Protein AF-A0A164LI74-F1 (afdb_monomer)

Sequence (211 aa):
MVVYVPAASFTVEKTKPTTSTVNVTCKVEGVYPLPQLELIQEDGPHGNRMVVKETTLYISSRGGRYDATLHRVLEDKQLPSDAAFECLLSLPATEYQTAQKITYQPGAPLDGGIIPQAANDINEDHSHIGMGSGGGISIPSVSAPHRSLDAIASPAGDTTIEDDSENASVWQSGTGRGIRAHETTTDNGANVHKRPQILALLLAFFVMVSL

Organism: NCBI:txid35525

Radius of gyration: 34.56 Å; Cα contacts (8 Å, |Δi|>4): 253; chains: 1; bounding box: 102×86×78 Å

InterPro domains:
  IPR013783 Immunoglobulin-like fold [G3DSA:2.60.40.10] (8-108)

Solvent-accessible surface area (backbone atoms only — not comparable to full-atom values): 14603 Å² total; per-residue (Å²): 138,87,80,76,40,69,60,75,42,77,50,68,48,77,46,67,88,48,98,59,30,39,34,43,38,34,42,36,30,58,19,27,63,76,68,47,80,46,48,31,40,28,51,38,101,87,38,62,79,43,76,58,74,90,59,49,76,47,76,49,77,56,96,90,21,28,32,39,38,42,34,41,78,45,52,37,91,79,49,50,75,47,26,30,42,34,40,38,41,34,40,79,100,57,89,55,66,51,72,44,75,47,79,47,45,63,93,56,80,75,87,87,62,84,70,83,68,80,80,78,80,78,84,80,88,75,88,82,92,85,88,85,89,82,89,88,87,87,84,86,88,85,89,84,84,90,83,88,82,84,88,84,81,86,86,90,80,89,81,90,81,86,87,87,80,90,82,88,79,90,83,79,89,84,86,84,86,87,87,92,78,91,83,90,81,88,85,87,84,79,86,79,88,82,74,82,90,67,79,72,65,65,65,60,56,60,60,67,76,74,113

Foldseek 3Di:
DDDWDAFPDWDWDWDPPDLFKIKIKIKTPFTPDDKDKWKWKAQPPPGDIGTDPPWDKDWDDDPNGIIIMIMDMDTNVVHHQKMKIKMWIDDPPDPDIDIDMDIDGRPDDPPPDDDPPPDPPPDDDDDDDDDDDDDDDDDDDDDDDDDDDDDDDDDDDDDDDDDDDDDDDDDDDDDDDDDDDDDDDDDDDDDDDDDDPPPVPVVVVVVVVPD

Nearest PDB structures (foldseek):
  7rno-assembly1_C  TM=7.446E-01  e=1.672E-04  Homo sapiens
  7rth-assembly1_A  TM=6.785E-01  e=4.569E-04  Homo sapiens
  6b3m-assembly2_N  TM=5.931E-01  e=2.210E-04  Homo sapiens
  3ncy-assembly2_W  TM=6.514E-01  e=1.457E-02  Mus musculus
  5lgk-assembly2_C  TM=5.901E-01  e=8.702E-02  Homo sapiens

Secondary structure (DSSP, 8-state):
----B--SEEEEEEEEEETTEEEEEEEEEEEBS--EEEEEEE-STT--EEEPPS-EEEEEEETTEEEEEEEEEEEGGGS-SSEEEEEEEE-TTS--EEEEEEEE-TTS--TT-------------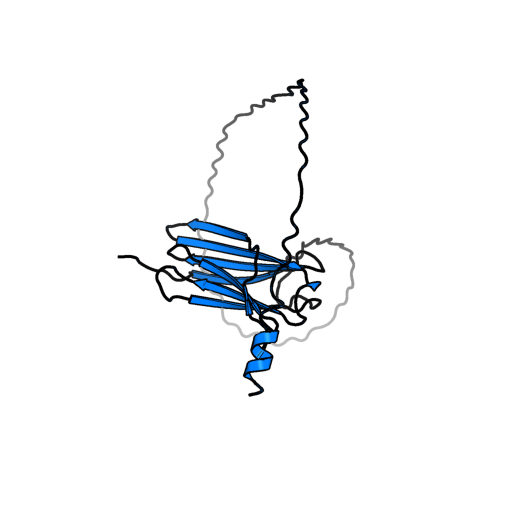-------------------------------------------------------------------------TTSHHHHHHHS--

pLDDT: mean 71.04, std 24.88, range [34.62, 98.44]

Structure (mmCIF, N/CA/C/O backbone):
data_AF-A0A164LI74-F1
#
_entry.id   AF-A0A164LI74-F1
#
loop_
_atom_site.group_PDB
_atom_site.id
_atom_site.type_symbol
_atom_site.label_atom_id
_atom_site.label_alt_id
_atom_site.label_comp_id
_atom_site.label_asym_id
_atom_site.label_entity_id
_atom_site.label_seq_id
_atom_site.pdbx_PDB_ins_code
_atom_site.Cartn_x
_atom_site.Cartn_y
_atom_site.Cartn_z
_atom_site.occupancy
_atom_site.B_iso_or_equiv
_atom_site.auth_seq_id
_atom_site.auth_comp_id
_atom_site.auth_asym_id
_atom_site.auth_atom_id
_atom_site.pdbx_PDB_model_num
ATOM 1 N N . MET A 1 1 ? 11.003 -0.021 -27.110 1.00 78.25 1 MET A N 1
ATOM 2 C CA . MET A 1 1 ? 10.744 -1.151 -26.193 1.00 78.25 1 MET A CA 1
ATOM 3 C C . MET A 1 1 ? 10.592 -0.574 -24.800 1.00 78.25 1 MET A C 1
ATOM 5 O O . MET A 1 1 ? 11.457 0.196 -24.407 1.00 78.25 1 MET A O 1
ATOM 9 N N . VAL A 1 2 ? 9.497 -0.874 -24.105 1.00 83.12 2 VAL A N 1
ATOM 10 C CA . VAL A 1 2 ? 9.313 -0.500 -22.695 1.00 83.12 2 VAL A CA 1
ATOM 11 C C . VAL A 1 2 ? 9.651 -1.731 -21.863 1.00 83.12 2 VAL A C 1
ATOM 13 O O . VAL A 1 2 ? 9.185 -2.824 -22.177 1.00 83.12 2 VAL A O 1
ATOM 16 N N . VAL A 1 3 ? 10.508 -1.566 -20.861 1.00 89.31 3 VAL A N 1
ATOM 17 C CA . VAL A 1 3 ? 10.853 -2.625 -19.905 1.00 89.31 3 VAL A CA 1
ATOM 18 C C . VAL A 1 3 ? 10.028 -2.388 -18.652 1.00 89.31 3 VAL A C 1
ATOM 20 O O . VAL A 1 3 ? 9.964 -1.259 -18.183 1.00 89.31 3 VAL A O 1
ATOM 23 N N . TYR A 1 4 ? 9.412 -3.436 -18.117 1.00 94.81 4 TYR A N 1
ATOM 24 C CA . TYR A 1 4 ? 8.658 -3.386 -16.867 1.00 94.81 4 TYR A CA 1
ATOM 25 C C . TYR A 1 4 ? 9.465 -4.070 -15.783 1.00 94.81 4 TYR A C 1
ATOM 27 O O . TYR A 1 4 ? 10.087 -5.105 -16.033 1.00 94.81 4 TYR A O 1
ATOM 35 N N . VAL A 1 5 ? 9.454 -3.500 -14.584 1.00 95.19 5 VAL A N 1
ATOM 36 C CA . VAL A 1 5 ? 10.089 -4.119 -13.433 1.00 95.19 5 VAL A CA 1
ATOM 37 C C . VAL A 1 5 ? 9.106 -4.165 -12.271 1.00 95.19 5 VAL A C 1
ATOM 39 O O . VAL A 1 5 ? 8.613 -3.107 -11.872 1.00 95.19 5 VAL A O 1
ATOM 42 N N . PRO A 1 6 ? 8.815 -5.363 -11.730 1.00 94.62 6 PRO A N 1
ATOM 43 C CA . PRO A 1 6 ? 7.952 -5.494 -10.567 1.00 94.62 6 PRO A CA 1
ATOM 44 C C . PRO A 1 6 ? 8.585 -4.826 -9.343 1.00 94.62 6 PRO A C 1
ATOM 46 O O . PRO A 1 6 ? 9.779 -4.515 -9.326 1.00 94.62 6 PRO A O 1
ATOM 49 N N . ALA A 1 7 ? 7.766 -4.620 -8.316 1.00 96.81 7 ALA A N 1
ATOM 50 C CA . ALA A 1 7 ? 8.221 -4.099 -7.038 1.00 96.81 7 ALA A CA 1
ATOM 51 C C . ALA A 1 7 ? 9.324 -4.985 -6.439 1.00 96.81 7 ALA A C 1
ATOM 53 O O . ALA A 1 7 ? 9.201 -6.209 -6.411 1.00 96.81 7 ALA A O 1
ATOM 54 N N . ALA A 1 8 ? 10.387 -4.353 -5.948 1.00 97.06 8 ALA A N 1
ATOM 55 C CA . ALA A 1 8 ? 11.437 -5.017 -5.186 1.00 97.06 8 ALA A CA 1
ATOM 56 C C . ALA A 1 8 ? 10.958 -5.344 -3.764 1.00 97.06 8 ALA A C 1
ATOM 58 O O . ALA A 1 8 ? 11.258 -6.415 -3.239 1.00 97.06 8 ALA A O 1
ATOM 59 N N . SER A 1 9 ? 10.179 -4.440 -3.167 1.00 97.31 9 SER A N 1
ATOM 60 C CA . SER A 1 9 ? 9.475 -4.656 -1.907 1.00 97.31 9 SER A CA 1
ATOM 61 C C . SER A 1 9 ? 8.044 -4.132 -2.023 1.00 97.31 9 SER A C 1
ATOM 63 O O . SER A 1 9 ? 7.771 -3.145 -2.710 1.00 97.31 9 SER A O 1
ATOM 65 N N . PHE A 1 10 ? 7.115 -4.837 -1.387 1.00 97.94 10 PHE A N 1
ATOM 66 C CA . PHE A 1 10 ? 5.717 -4.445 -1.286 1.00 97.94 10 PHE A CA 1
ATOM 67 C C . PHE A 1 10 ? 5.247 -4.833 0.111 1.00 97.94 10 PHE A C 1
ATOM 69 O O . PHE A 1 10 ? 5.324 -6.010 0.463 1.00 97.94 10 PHE A O 1
ATOM 76 N N . THR A 1 11 ? 4.840 -3.857 0.920 1.00 97.88 11 THR A N 1
ATOM 77 C CA . THR A 1 11 ? 4.362 -4.080 2.289 1.00 97.88 11 THR A CA 1
ATOM 78 C C . THR A 1 11 ? 3.118 -3.253 2.587 1.00 97.88 11 THR A C 1
ATOM 80 O O . THR A 1 11 ? 2.983 -2.112 2.140 1.00 97.88 11 THR A O 1
ATOM 83 N N . VAL A 1 12 ? 2.204 -3.825 3.370 1.00 97.62 12 VAL A N 1
ATOM 84 C CA . VAL A 1 12 ? 1.044 -3.124 3.931 1.00 97.62 12 VAL A CA 1
ATOM 85 C C . VAL A 1 12 ? 1.081 -3.259 5.445 1.00 97.62 12 VAL A C 1
ATOM 87 O O . VAL A 1 12 ? 1.163 -4.357 5.989 1.00 97.62 12 VAL A O 1
ATOM 90 N N . GLU A 1 13 ? 1.028 -2.125 6.128 1.00 96.44 13 GLU A N 1
ATOM 91 C CA . GLU A 1 13 ? 1.205 -2.002 7.570 1.00 96.44 13 GLU A CA 1
ATOM 92 C C . GLU A 1 13 ? 0.054 -1.192 8.173 1.00 96.44 13 GLU A C 1
ATOM 94 O O . GLU A 1 13 ? -0.529 -0.312 7.532 1.00 96.44 13 GLU A O 1
ATOM 99 N N . LYS A 1 14 ? -0.256 -1.467 9.440 1.00 94.88 14 LYS A N 1
ATOM 100 C CA . LYS A 1 14 ? -1.230 -0.718 10.240 1.00 94.88 14 LYS A CA 1
ATOM 101 C C . LYS A 1 14 ? -0.566 -0.190 11.502 1.00 94.88 14 LYS A C 1
ATOM 103 O O . LYS A 1 14 ? 0.168 -0.908 12.174 1.00 94.88 14 LYS A O 1
ATOM 108 N N . THR A 1 15 ? -0.867 1.049 11.854 1.00 94.75 15 THR A N 1
ATOM 109 C CA . THR A 1 15 ? -0.429 1.682 13.103 1.00 94.75 15 THR A CA 1
ATOM 110 C C . THR A 1 15 ? -1.610 2.394 13.756 1.00 94.75 15 THR A C 1
ATOM 112 O O . THR A 1 15 ? -2.558 2.774 13.074 1.00 94.75 15 THR A O 1
ATOM 115 N N . LYS A 1 16 ? -1.590 2.558 15.081 1.00 92.56 16 LYS A N 1
ATOM 116 C CA . LYS A 1 16 ? -2.613 3.308 15.826 1.00 92.56 16 LYS A CA 1
ATOM 117 C C . LYS A 1 16 ? -2.026 4.653 16.246 1.00 92.56 16 LYS A C 1
ATOM 119 O O . LYS A 1 16 ? -1.369 4.710 17.283 1.00 92.56 16 LYS A O 1
ATOM 124 N N . PRO A 1 17 ? -2.195 5.727 15.450 1.00 89.31 17 PRO A N 1
ATOM 125 C CA . PRO A 1 17 ? -1.701 7.043 15.845 1.00 89.31 17 PRO A CA 1
ATOM 126 C C . PRO A 1 17 ? -2.469 7.604 17.050 1.00 89.31 17 PRO A C 1
ATOM 128 O O . PRO A 1 17 ? -1.917 8.394 17.809 1.00 89.31 17 PRO A O 1
ATOM 131 N N . THR A 1 18 ? -3.725 7.188 17.249 1.00 90.00 18 THR A N 1
ATOM 132 C CA . THR A 1 18 ? -4.516 7.492 18.450 1.00 90.00 18 THR A CA 1
ATOM 133 C C . THR A 1 18 ? -5.269 6.246 18.927 1.00 90.00 18 THR A C 1
ATOM 135 O O . THR A 1 18 ? -5.217 5.196 18.290 1.00 90.00 18 THR A O 1
ATOM 138 N N . THR A 1 19 ? -5.989 6.346 20.046 1.00 88.25 19 THR A N 1
ATOM 139 C CA . THR A 1 19 ? -6.792 5.239 20.595 1.00 88.25 19 THR A CA 1
ATOM 140 C C . THR A 1 19 ? -8.039 4.905 19.775 1.00 88.25 19 THR A C 1
ATOM 142 O O . THR A 1 19 ? -8.601 3.831 19.966 1.00 88.25 19 THR A O 1
ATOM 145 N N . SER A 1 20 ? -8.478 5.806 18.892 1.00 92.19 20 SER A N 1
ATOM 146 C CA . SER A 1 20 ? -9.721 5.694 18.116 1.00 92.19 20 SER A CA 1
ATOM 147 C C . SER A 1 20 ? -9.508 5.813 16.607 1.00 92.19 20 SER A C 1
ATOM 149 O O . SER A 1 20 ? -10.471 5.996 15.855 1.00 92.19 20 SER A O 1
ATOM 151 N N . THR A 1 21 ? -8.257 5.745 16.153 1.00 95.00 21 THR A N 1
ATOM 152 C CA . THR A 1 21 ? -7.918 5.809 14.734 1.00 95.00 21 THR A CA 1
ATOM 153 C C . THR A 1 21 ? -6.859 4.785 14.367 1.00 95.00 21 THR A C 1
ATOM 155 O O . THR A 1 21 ? -5.971 4.454 15.156 1.00 95.00 21 THR A O 1
ATOM 158 N N . VAL A 1 22 ? -6.917 4.347 13.114 1.00 95.88 22 VAL A N 1
ATOM 159 C CA . VAL A 1 22 ? -5.919 3.484 12.491 1.00 95.88 22 VAL A CA 1
ATOM 160 C C . VAL A 1 22 ? -5.334 4.183 11.274 1.00 95.88 22 VAL A C 1
ATOM 162 O O . VAL A 1 22 ? -6.051 4.773 10.472 1.00 95.88 22 VAL A O 1
ATOM 165 N N . ASN A 1 23 ? -4.015 4.133 11.140 1.00 97.31 23 ASN A N 1
ATOM 166 C CA . ASN A 1 23 ? -3.305 4.531 9.938 1.00 97.31 23 ASN A CA 1
ATOM 167 C C . ASN A 1 23 ? -2.877 3.276 9.183 1.00 97.31 23 ASN A C 1
ATOM 169 O O . ASN A 1 23 ? -2.097 2.474 9.701 1.00 97.31 23 ASN A O 1
ATOM 173 N N . VAL A 1 24 ? -3.383 3.129 7.965 1.00 97.38 24 VAL A N 1
ATOM 174 C CA . VAL A 1 24 ? -3.006 2.064 7.040 1.00 97.38 24 VAL A CA 1
ATOM 175 C C . VAL A 1 24 ? -2.021 2.645 6.042 1.00 97.38 24 VAL A C 1
ATOM 177 O O . VAL A 1 24 ? -2.313 3.643 5.384 1.00 97.38 24 VAL A O 1
ATOM 180 N N . THR A 1 25 ? -0.843 2.039 5.949 1.00 98.12 25 THR A N 1
ATOM 181 C CA . THR A 1 25 ? 0.248 2.486 5.083 1.00 98.12 25 THR A CA 1
ATOM 182 C C . THR A 1 25 ? 0.676 1.349 4.170 1.00 98.12 25 THR A C 1
ATOM 184 O O . THR A 1 25 ? 0.969 0.250 4.621 1.00 98.12 25 THR A O 1
ATOM 187 N N . CYS A 1 26 ? 0.727 1.633 2.879 1.00 98.06 26 CYS A N 1
ATOM 188 C CA . CYS A 1 26 ? 1.162 0.744 1.821 1.00 98.06 26 CYS A CA 1
ATOM 189 C C . CYS A 1 26 ? 2.448 1.307 1.215 1.00 98.06 26 CYS A C 1
ATOM 191 O O . CYS A 1 26 ? 2.466 2.463 0.788 1.00 98.06 26 CYS A O 1
ATOM 193 N N . LYS A 1 27 ? 3.519 0.514 1.204 1.00 98.25 27 LYS A N 1
ATOM 194 C CA . LYS A 1 27 ? 4.841 0.897 0.697 1.00 98.25 27 LYS A CA 1
ATOM 195 C C . LYS A 1 27 ? 5.238 -0.033 -0.438 1.00 98.25 27 LYS A C 1
ATOM 197 O O . LYS A 1 27 ? 5.135 -1.252 -0.320 1.00 98.25 27 LYS A O 1
ATOM 202 N N . VAL A 1 28 ? 5.696 0.560 -1.530 1.00 98.31 28 VAL A N 1
ATOM 203 C CA . VAL A 1 28 ? 6.188 -0.131 -2.719 1.00 98.31 28 VAL A CA 1
ATOM 204 C C . VAL A 1 28 ? 7.518 0.486 -3.108 1.00 98.31 28 VAL A C 1
ATOM 206 O O . VAL A 1 28 ? 7.606 1.705 -3.217 1.00 98.31 28 VAL A O 1
ATOM 209 N N . GLU A 1 29 ? 8.534 -0.335 -3.353 1.00 98.12 29 GLU A N 1
ATOM 210 C CA . GLU A 1 29 ? 9.872 0.145 -3.715 1.00 98.12 29 GLU A CA 1
ATOM 211 C C . GLU A 1 29 ? 10.375 -0.480 -5.017 1.00 98.12 29 GLU A C 1
ATOM 213 O O . GLU A 1 29 ? 10.082 -1.633 -5.347 1.00 98.12 29 GLU A O 1
ATOM 218 N N . GLY A 1 30 ? 11.192 0.275 -5.749 1.00 97.62 30 GLY A N 1
ATOM 219 C CA . GLY A 1 30 ? 11.981 -0.212 -6.874 1.00 97.62 30 GLY A CA 1
ATOM 220 C C . GLY A 1 30 ? 11.178 -0.580 -8.123 1.00 97.62 30 GLY A C 1
ATOM 221 O O . GLY A 1 30 ? 11.688 -1.328 -8.960 1.00 97.62 30 GLY A O 1
ATOM 222 N N . VAL A 1 31 ? 9.962 -0.062 -8.282 1.00 97.69 31 VAL A N 1
ATOM 223 C CA . VAL A 1 31 ? 9.050 -0.440 -9.368 1.00 97.69 31 VAL A CA 1
ATOM 224 C C . VAL A 1 31 ? 9.217 0.457 -10.603 1.00 97.69 31 VAL A C 1
ATOM 226 O O . VAL A 1 31 ? 9.572 1.630 -10.494 1.00 97.69 31 VAL A O 1
ATOM 229 N N . TYR A 1 32 ? 9.001 -0.086 -11.802 1.00 96.94 32 TYR A N 1
ATOM 230 C CA . TYR A 1 32 ? 8.977 0.700 -13.039 1.00 96.94 32 TYR A CA 1
ATOM 231 C C . TYR A 1 32 ? 7.990 0.097 -14.053 1.00 96.94 32 TYR A C 1
ATOM 233 O O . TYR A 1 32 ? 7.993 -1.124 -14.232 1.00 96.94 32 TYR A O 1
ATOM 241 N N . PRO A 1 33 ? 7.192 0.897 -14.783 1.00 96.00 33 PRO A N 1
ATOM 242 C CA . PRO A 1 33 ? 7.088 2.362 -14.774 1.00 96.00 33 PRO A CA 1
ATOM 243 C C . PRO A 1 33 ? 6.386 2.891 -13.509 1.00 96.00 33 PRO A C 1
ATOM 245 O O . PRO A 1 33 ? 6.259 2.166 -12.525 1.00 96.00 33 PRO A O 1
ATOM 248 N N . LEU A 1 34 ? 5.972 4.164 -13.510 1.00 97.12 34 LEU A N 1
ATOM 249 C CA . LEU A 1 34 ? 5.254 4.767 -12.385 1.00 97.12 34 LEU A CA 1
ATOM 250 C C . LEU A 1 34 ? 4.017 3.915 -12.017 1.00 97.12 34 LEU A C 1
ATOM 252 O O . LEU A 1 34 ? 3.167 3.710 -12.888 1.00 97.12 34 LEU A O 1
ATOM 256 N N . PRO A 1 35 ? 3.911 3.413 -10.772 1.00 97.44 35 PRO A N 1
ATOM 257 C CA . PRO A 1 35 ? 2.847 2.498 -10.377 1.00 97.44 35 PRO A CA 1
ATOM 258 C C . PRO A 1 35 ? 1.537 3.234 -10.089 1.00 97.44 35 PRO A C 1
ATOM 260 O O . PRO A 1 35 ? 1.529 4.423 -9.761 1.00 97.44 35 PRO A O 1
ATOM 263 N N . GLN A 1 36 ? 0.431 2.496 -10.131 1.00 97.75 36 GLN A N 1
ATOM 264 C CA . GLN A 1 36 ? -0.852 2.925 -9.583 1.00 97.75 36 GLN A CA 1
ATOM 265 C C . GLN A 1 36 ? -1.128 2.125 -8.306 1.00 97.75 36 GLN A C 1
ATOM 267 O O . GLN A 1 36 ? -0.969 0.903 -8.291 1.00 97.75 36 GLN A O 1
ATOM 272 N N . LEU A 1 37 ? -1.494 2.828 -7.231 1.00 98.00 37 LEU A N 1
ATOM 273 C CA . LEU A 1 37 ? -1.831 2.235 -5.938 1.00 98.00 37 LEU A CA 1
ATOM 274 C C . LEU A 1 37 ? -3.278 2.555 -5.583 1.00 98.00 37 LEU A C 1
ATOM 276 O O . LEU A 1 37 ? -3.685 3.716 -5.645 1.00 98.00 37 LEU A O 1
ATOM 280 N N . GLU A 1 38 ? -4.017 1.543 -5.143 1.00 98.12 38 GLU A N 1
ATOM 281 C CA . GLU A 1 38 ? -5.370 1.692 -4.613 1.00 98.12 38 GLU A CA 1
ATOM 282 C C . GLU A 1 38 ? -5.467 1.019 -3.247 1.00 98.12 38 GLU A C 1
ATOM 284 O O . GLU A 1 38 ? -5.026 -0.115 -3.072 1.00 98.12 38 GLU A O 1
ATOM 289 N N . LEU A 1 39 ? -6.050 1.716 -2.271 1.00 98.12 39 LEU A N 1
ATOM 290 C CA . LEU A 1 39 ? -6.370 1.137 -0.971 1.00 98.12 39 LEU A CA 1
ATOM 291 C C . LEU A 1 39 ? -7.842 0.743 -0.960 1.00 98.12 39 LEU A C 1
ATOM 293 O O . LEU A 1 39 ? -8.716 1.558 -1.256 1.00 98.12 39 LEU A O 1
ATOM 297 N N . ILE A 1 40 ? -8.113 -0.499 -0.598 1.00 97.62 40 ILE A N 1
ATOM 298 C CA . ILE A 1 40 ? -9.432 -1.108 -0.656 1.00 97.62 40 ILE A CA 1
ATOM 299 C C . ILE A 1 40 ? -9.776 -1.632 0.735 1.00 97.62 40 ILE A C 1
ATOM 301 O O . ILE A 1 40 ? -8.971 -2.309 1.368 1.00 97.62 40 ILE A O 1
ATOM 305 N N . GLN A 1 41 ? -10.965 -1.293 1.223 1.00 96.00 41 GLN A N 1
ATOM 306 C CA . GLN A 1 41 ? -11.527 -1.813 2.463 1.00 96.00 41 GLN A CA 1
ATOM 307 C C . GLN A 1 41 ? -12.534 -2.914 2.140 1.00 96.00 41 GLN A C 1
ATOM 309 O O . GLN A 1 41 ? -13.362 -2.761 1.243 1.00 96.00 41 GLN A O 1
ATOM 314 N N . GLU A 1 42 ? -12.486 -3.994 2.906 1.00 94.50 42 GLU 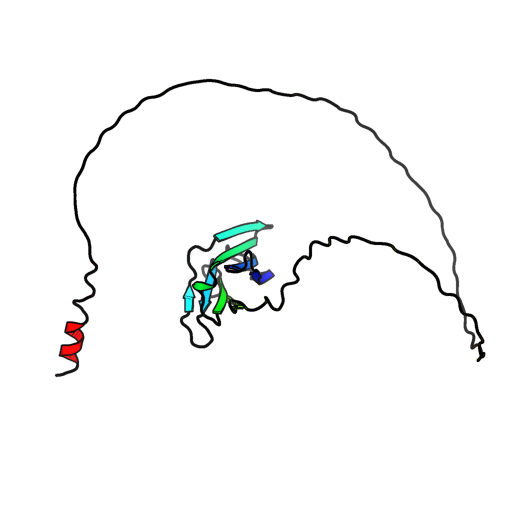A N 1
ATOM 315 C CA . GLU A 1 42 ? -13.471 -5.065 2.891 1.00 94.50 42 GLU A CA 1
ATOM 316 C C . GLU A 1 42 ? -14.135 -5.198 4.259 1.00 94.50 42 GLU A C 1
ATOM 318 O O . GLU A 1 42 ? -13.454 -5.291 5.288 1.00 94.50 42 GLU A O 1
ATOM 323 N N . ASP A 1 43 ? -15.467 -5.242 4.263 1.00 89.50 43 ASP A N 1
ATOM 324 C CA . ASP A 1 43 ? -16.262 -5.352 5.487 1.00 89.50 43 ASP A CA 1
ATOM 325 C C . ASP A 1 43 ? -16.390 -6.812 5.973 1.00 89.50 43 ASP A C 1
ATOM 327 O O . ASP A 1 43 ? -17.476 -7.393 6.018 1.00 89.50 43 ASP A O 1
ATOM 331 N N . GLY A 1 44 ? -15.260 -7.437 6.301 1.00 78.25 44 GLY A N 1
ATOM 332 C CA . GLY A 1 44 ? -15.184 -8.837 6.731 1.00 78.25 44 GLY A CA 1
ATOM 333 C C . GLY A 1 44 ? -15.199 -9.850 5.570 1.00 78.25 44 GLY A C 1
ATOM 334 O O . GLY A 1 44 ? -15.162 -9.469 4.400 1.00 78.25 44 GLY A O 1
ATOM 335 N N . PRO A 1 45 ? -15.249 -11.169 5.855 1.00 71.12 45 PRO A N 1
ATOM 336 C CA . PRO A 1 45 ? -15.043 -12.231 4.854 1.00 71.12 45 PRO A CA 1
ATOM 337 C C . PRO A 1 45 ? -16.116 -12.319 3.754 1.00 71.12 45 PRO A C 1
ATOM 339 O O . PRO A 1 45 ? -15.871 -12.910 2.703 1.00 71.12 45 PRO A O 1
ATOM 342 N N . HIS A 1 46 ? -17.292 -11.728 3.974 1.00 74.94 46 HIS A N 1
ATOM 343 C CA . HIS A 1 46 ? -18.382 -11.633 2.993 1.00 74.94 46 HIS A CA 1
ATOM 344 C C . HIS A 1 46 ? -18.863 -10.186 2.808 1.00 74.94 46 HIS A C 1
ATOM 346 O O . HIS A 1 46 ? -20.002 -9.947 2.405 1.00 74.94 46 HIS A O 1
ATOM 352 N N . GLY A 1 47 ? -18.008 -9.227 3.167 1.00 78.19 47 GLY A N 1
ATOM 353 C CA . GLY A 1 47 ? -18.312 -7.806 3.150 1.00 78.19 47 GLY A CA 1
ATOM 354 C C . GLY A 1 47 ? -18.349 -7.180 1.768 1.00 78.19 47 GLY A C 1
ATOM 355 O O . GLY A 1 47 ? -17.952 -7.775 0.765 1.00 78.19 47 GLY A O 1
ATOM 356 N N . ASN A 1 48 ? -18.783 -5.921 1.733 1.00 88.88 48 ASN A N 1
ATOM 357 C CA . ASN A 1 48 ? -18.594 -5.075 0.565 1.00 88.88 48 ASN A CA 1
ATOM 358 C C . ASN A 1 48 ? -17.106 -4.713 0.434 1.00 88.88 48 ASN A C 1
ATOM 360 O O . ASN A 1 48 ? -16.438 -4.469 1.437 1.00 88.88 48 ASN A O 1
ATOM 364 N N . ARG A 1 49 ? -16.611 -4.674 -0.805 1.00 94.50 49 ARG A N 1
ATOM 365 C CA . ARG A 1 49 ? -15.263 -4.236 -1.165 1.00 94.50 49 ARG A CA 1
ATOM 366 C C . ARG A 1 49 ? -15.344 -2.821 -1.729 1.00 94.50 49 ARG A C 1
ATOM 368 O O . ARG A 1 49 ? -15.900 -2.606 -2.805 1.00 94.50 49 ARG A O 1
ATOM 375 N N . MET A 1 50 ? -14.792 -1.853 -1.008 1.00 95.31 50 MET A N 1
ATOM 376 C CA . MET A 1 50 ? -14.903 -0.431 -1.324 1.00 95.31 50 MET A CA 1
ATOM 377 C C . MET A 1 50 ? -13.530 0.229 -1.424 1.00 95.31 50 MET A C 1
ATOM 379 O O . MET A 1 50 ? -12.685 0.065 -0.549 1.00 95.31 50 MET A O 1
ATOM 383 N N . VAL A 1 51 ? -13.318 1.033 -2.469 1.00 96.62 51 VAL A N 1
ATOM 384 C CA . VAL A 1 51 ? -12.105 1.854 -2.589 1.00 96.62 51 VAL A CA 1
ATOM 385 C C . VAL A 1 51 ? -12.128 2.945 -1.520 1.00 96.62 51 VAL A C 1
ATOM 387 O O . VAL A 1 51 ? -13.078 3.733 -1.429 1.00 96.62 51 VAL A O 1
ATOM 390 N N . VAL A 1 52 ? -11.068 2.999 -0.718 1.00 96.69 52 VAL A N 1
ATOM 391 C CA . VAL A 1 52 ? -10.876 4.002 0.326 1.00 96.69 52 VAL A CA 1
ATOM 392 C C . VAL A 1 52 ? -10.563 5.344 -0.330 1.00 96.69 52 VAL A C 1
ATOM 394 O O . VAL A 1 52 ? -9.654 5.467 -1.147 1.00 96.69 52 VAL A O 1
ATOM 397 N N . LYS A 1 53 ? -11.335 6.373 0.023 1.00 95.06 53 LYS A N 1
ATOM 398 C CA . LYS A 1 53 ? -11.182 7.730 -0.520 1.00 95.06 53 LYS A CA 1
ATOM 399 C C . LYS A 1 53 ? -10.186 8.555 0.293 1.00 95.06 53 LYS A C 1
ATOM 401 O O . LYS A 1 53 ? -9.854 8.210 1.425 1.00 95.06 53 LYS A O 1
ATOM 406 N N . GLU A 1 54 ? -9.768 9.685 -0.285 1.00 95.56 54 GLU A N 1
ATOM 407 C CA . GLU A 1 54 ? -8.922 10.697 0.373 1.00 95.56 54 GLU A CA 1
ATOM 408 C C . GLU A 1 54 ? -7.581 10.137 0.886 1.00 95.56 54 GLU A C 1
ATOM 410 O O . GLU A 1 54 ? -7.049 10.552 1.918 1.00 95.56 54 GLU A O 1
ATOM 415 N N . THR A 1 55 ? -7.032 9.158 0.175 1.00 97.06 55 THR A N 1
ATOM 416 C CA . THR A 1 55 ? -5.703 8.609 0.436 1.00 97.06 55 THR A CA 1
ATOM 417 C C . THR A 1 55 ? -4.620 9.609 0.046 1.00 97.06 55 THR A C 1
ATOM 419 O O . THR A 1 55 ? -4.732 10.283 -0.980 1.00 97.06 55 THR A O 1
ATOM 422 N N . THR A 1 56 ? -3.532 9.644 0.806 1.00 98.06 56 THR A N 1
ATOM 423 C CA . THR A 1 56 ? -2.368 10.472 0.491 1.00 98.06 56 THR A CA 1
ATOM 424 C C . THR A 1 56 ? -1.288 9.603 -0.140 1.00 98.06 56 THR A C 1
ATOM 426 O O . THR A 1 56 ? -0.832 8.635 0.472 1.00 98.06 56 THR A O 1
ATOM 429 N N . LEU A 1 57 ? -0.877 9.952 -1.360 1.00 98.12 57 LEU A N 1
ATOM 430 C CA . LEU A 1 57 ? 0.146 9.242 -2.124 1.00 98.12 57 LEU A CA 1
ATOM 431 C C . LEU A 1 57 ? 1.427 10.078 -2.204 1.00 98.12 57 LEU A C 1
ATOM 433 O O . LEU A 1 57 ? 1.404 11.213 -2.677 1.00 98.12 57 LEU A O 1
ATOM 437 N N . TYR A 1 58 ? 2.544 9.487 -1.795 1.00 98.12 58 TYR A N 1
ATOM 438 C CA . TYR A 1 58 ? 3.883 10.023 -2.003 1.00 98.12 58 TYR A CA 1
ATOM 439 C C . TYR A 1 58 ? 4.632 9.154 -2.996 1.00 98.12 58 TYR A C 1
ATOM 441 O O . TYR A 1 58 ? 4.626 7.932 -2.878 1.00 98.12 58 TYR A O 1
ATOM 449 N N . ILE A 1 59 ? 5.290 9.789 -3.958 1.00 97.94 59 ILE A N 1
ATOM 450 C CA . ILE A 1 59 ? 6.109 9.120 -4.963 1.00 97.94 59 ILE A CA 1
ATOM 451 C C . ILE A 1 59 ? 7.492 9.755 -4.929 1.00 97.94 59 ILE A C 1
ATOM 453 O O . ILE A 1 59 ? 7.620 10.979 -4.969 1.00 97.94 59 ILE A O 1
ATOM 457 N N . SER A 1 60 ? 8.522 8.922 -4.906 1.00 97.88 60 SER A N 1
ATOM 458 C CA . SER A 1 60 ? 9.902 9.325 -5.140 1.00 97.88 60 SER A CA 1
ATOM 459 C C . SER A 1 60 ? 10.468 8.545 -6.326 1.00 97.88 60 SER A C 1
ATOM 461 O O . SER A 1 60 ? 9.972 7.479 -6.694 1.00 97.88 60 SER A O 1
ATOM 463 N N . SER A 1 61 ? 11.494 9.101 -6.971 1.00 96.62 61 SER A N 1
ATOM 464 C CA . SER A 1 61 ? 12.221 8.405 -8.030 1.00 96.62 61 SER A CA 1
ATOM 465 C C . SER A 1 61 ? 13.681 8.256 -7.646 1.00 96.62 61 SER A C 1
ATOM 467 O O . SER A 1 61 ? 14.334 9.226 -7.256 1.00 96.62 61 SER A O 1
ATOM 469 N N . ARG A 1 62 ? 14.199 7.033 -7.770 1.00 93.25 62 ARG A N 1
ATOM 470 C CA . ARG A 1 62 ? 15.576 6.685 -7.429 1.00 93.25 62 ARG A CA 1
ATOM 471 C C . ARG A 1 62 ? 16.126 5.698 -8.448 1.00 93.25 62 ARG A C 1
ATOM 473 O O . ARG A 1 62 ? 15.560 4.632 -8.660 1.00 93.25 62 ARG A O 1
ATOM 480 N N . GLY A 1 63 ? 17.232 6.053 -9.103 1.00 91.94 63 GLY A N 1
ATOM 481 C CA . GLY A 1 63 ? 17.918 5.150 -10.037 1.00 91.94 63 GLY A CA 1
ATOM 482 C C . GLY A 1 63 ? 17.048 4.664 -11.205 1.00 91.94 63 GLY A C 1
ATOM 483 O O . GLY A 1 63 ? 17.164 3.512 -11.612 1.00 91.94 63 GLY A O 1
ATOM 484 N N . GLY A 1 64 ? 16.143 5.511 -11.710 1.00 93.62 64 GLY A N 1
ATOM 485 C CA . GLY A 1 64 ? 15.231 5.162 -12.808 1.00 93.62 64 GLY A CA 1
ATOM 486 C C . GLY A 1 64 ? 14.052 4.272 -12.405 1.00 93.62 64 GLY A C 1
ATOM 487 O O . GLY A 1 64 ? 13.328 3.798 -13.274 1.00 93.62 64 GLY A O 1
ATOM 488 N N . ARG A 1 65 ? 13.850 4.047 -11.105 1.00 96.88 65 ARG A N 1
ATOM 489 C CA . ARG A 1 65 ? 12.703 3.342 -10.525 1.00 96.88 65 ARG A CA 1
ATOM 490 C C . ARG A 1 65 ? 11.897 4.295 -9.653 1.00 96.88 65 ARG A C 1
ATOM 492 O O . ARG A 1 65 ? 12.342 5.413 -9.372 1.00 96.88 65 ARG A O 1
ATOM 499 N N . TYR A 1 66 ? 10.720 3.850 -9.246 1.00 98.06 66 TYR A N 1
ATOM 500 C CA . TYR A 1 66 ? 9.826 4.577 -8.365 1.00 9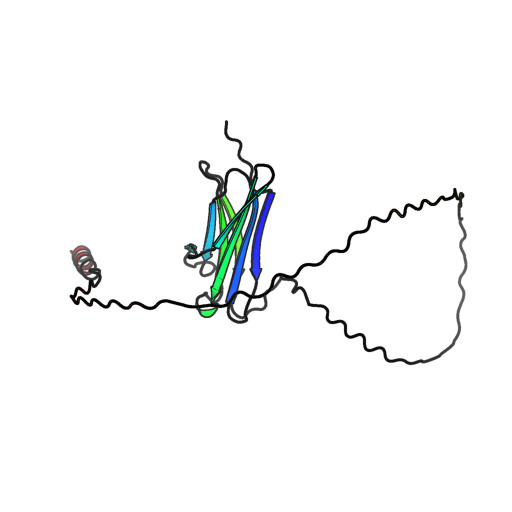8.06 66 TYR A CA 1
ATOM 501 C C . TYR A 1 66 ? 9.666 3.837 -7.046 1.00 98.06 66 TYR A C 1
ATOM 503 O O . TYR A 1 66 ? 9.515 2.615 -7.033 1.00 98.06 66 TYR A O 1
ATOM 511 N N . ASP A 1 67 ? 9.636 4.613 -5.971 1.00 98.31 67 ASP A N 1
ATOM 512 C CA . ASP A 1 67 ? 9.125 4.172 -4.683 1.00 98.31 67 ASP A CA 1
ATOM 513 C C . ASP A 1 67 ? 7.833 4.955 -4.426 1.00 98.31 67 ASP A C 1
ATOM 515 O O . ASP A 1 67 ? 7.750 6.158 -4.693 1.00 98.31 67 ASP A O 1
ATOM 519 N N . ALA A 1 68 ? 6.798 4.272 -3.956 1.00 98.25 68 ALA A N 1
ATOM 520 C CA . ALA A 1 68 ? 5.480 4.839 -3.733 1.00 98.25 68 ALA A CA 1
ATOM 521 C C . ALA A 1 68 ? 4.970 4.451 -2.345 1.00 98.25 68 ALA A C 1
ATOM 523 O O . ALA A 1 68 ? 5.039 3.294 -1.936 1.00 98.25 68 ALA A O 1
ATOM 524 N N . THR A 1 69 ? 4.456 5.430 -1.608 1.00 98.44 69 THR A N 1
ATOM 525 C CA . THR A 1 69 ? 3.838 5.232 -0.296 1.00 98.44 69 THR A CA 1
ATOM 526 C C . THR A 1 69 ? 2.434 5.814 -0.307 1.00 98.44 69 THR A C 1
ATOM 528 O O . THR A 1 69 ? 2.261 7.028 -0.407 1.00 98.44 69 THR A O 1
ATOM 531 N N . LEU A 1 70 ? 1.430 4.949 -0.193 1.00 98.44 70 LEU A N 1
ATOM 532 C CA . LEU A 1 70 ? 0.025 5.318 -0.062 1.00 98.44 70 LEU A CA 1
ATOM 533 C C . LEU A 1 70 ? -0.384 5.145 1.398 1.00 98.44 70 LEU A C 1
ATOM 535 O O . LEU A 1 70 ? -0.183 4.074 1.961 1.00 98.44 70 LEU A O 1
ATOM 539 N N . HIS A 1 71 ? -0.969 6.161 2.023 1.00 97.44 71 HIS A N 1
ATOM 540 C CA . HIS A 1 71 ? -1.458 6.018 3.391 1.00 97.44 71 HIS A CA 1
ATOM 541 C C . HIS A 1 71 ? -2.790 6.722 3.623 1.00 97.44 71 HIS A C 1
ATOM 543 O O . HIS A 1 71 ? -3.161 7.668 2.918 1.00 97.44 71 HIS A O 1
ATOM 549 N N . ARG A 1 72 ? -3.519 6.241 4.632 1.00 97.56 72 ARG A N 1
ATOM 550 C CA . ARG A 1 72 ? -4.789 6.816 5.066 1.00 97.56 72 ARG A CA 1
ATOM 551 C C . ARG A 1 72 ? -5.014 6.584 6.553 1.00 97.56 72 ARG A C 1
ATOM 553 O O . ARG A 1 72 ? -4.840 5.475 7.047 1.00 97.56 72 ARG A O 1
ATOM 560 N N . VAL A 1 73 ? -5.484 7.630 7.229 1.00 97.19 73 VAL A N 1
ATOM 561 C CA . VAL A 1 73 ? -5.984 7.556 8.605 1.00 97.19 73 VAL A CA 1
ATOM 562 C C . VAL A 1 73 ? -7.505 7.416 8.578 1.00 97.19 73 VAL A C 1
ATOM 564 O O . VAL A 1 73 ? -8.188 8.194 7.912 1.00 97.19 73 VAL A O 1
ATOM 567 N N . LEU A 1 74 ? -8.022 6.417 9.286 1.00 96.12 74 LEU A N 1
ATOM 568 C CA . LEU A 1 74 ? -9.439 6.072 9.375 1.00 96.12 74 LEU A CA 1
ATOM 569 C C . LEU A 1 74 ? -9.877 6.087 10.842 1.00 96.12 74 LEU A C 1
ATOM 571 O O . LEU A 1 74 ? -9.098 5.748 11.734 1.00 96.12 74 LEU A O 1
ATOM 575 N N . GLU A 1 75 ? -11.118 6.496 11.096 1.00 96.00 75 GLU A N 1
ATOM 576 C CA . GLU A 1 75 ? -11.701 6.466 12.438 1.00 96.00 75 GLU A CA 1
ATOM 577 C C . GLU A 1 75 ? -12.284 5.082 12.738 1.00 96.00 75 GLU A C 1
ATOM 579 O O . GLU A 1 75 ? -13.113 4.580 11.982 1.00 96.00 75 GLU A O 1
ATOM 584 N N . ASP A 1 76 ? -11.938 4.511 13.891 1.00 94.50 76 ASP A N 1
ATOM 585 C CA . ASP A 1 76 ? -12.365 3.171 14.314 1.00 94.50 76 ASP A CA 1
ATOM 586 C C . ASP A 1 76 ? -13.891 3.009 14.321 1.00 94.50 76 ASP A C 1
ATOM 588 O O . ASP A 1 76 ? -14.410 1.957 13.968 1.00 94.50 76 ASP A O 1
ATOM 592 N N . LYS A 1 77 ? -14.625 4.075 14.666 1.00 93.75 77 LYS A N 1
ATOM 593 C CA . LYS A 1 77 ? -16.099 4.082 14.711 1.00 93.75 77 LYS A CA 1
ATOM 594 C C . LYS A 1 77 ? -16.768 3.926 13.339 1.00 93.75 77 LYS A C 1
ATOM 596 O O . LYS A 1 77 ? -17.961 3.650 13.281 1.00 93.75 77 LYS A O 1
ATOM 601 N N . GLN A 1 78 ? -16.037 4.198 12.258 1.00 91.38 78 GLN A N 1
ATOM 602 C CA . GLN A 1 78 ? -16.529 4.099 10.881 1.00 91.38 78 GLN A CA 1
ATOM 603 C C . GLN A 1 78 ? -16.204 2.738 10.258 1.00 91.38 78 GLN A C 1
ATOM 605 O O . GLN A 1 78 ? -16.674 2.437 9.163 1.00 91.38 78 GLN A O 1
ATOM 610 N N . LEU A 1 79 ? -15.383 1.940 10.940 1.00 93.06 79 LEU A N 1
ATOM 611 C CA . LEU A 1 79 ? -14.937 0.646 10.468 1.00 93.06 79 LEU A CA 1
ATOM 612 C C . LEU A 1 79 ? -15.833 -0.461 11.034 1.00 93.06 79 LEU A C 1
ATOM 614 O O . LEU A 1 79 ? -16.323 -0.353 12.162 1.00 93.06 79 LEU A O 1
ATOM 618 N N . PRO A 1 80 ? -16.049 -1.540 10.271 1.00 92.50 80 PRO A N 1
ATOM 619 C CA . PRO A 1 80 ? -16.699 -2.731 10.794 1.00 92.50 80 PRO A CA 1
ATOM 620 C C . PRO A 1 80 ? -15.841 -3.375 11.891 1.00 92.50 80 PRO A C 1
ATOM 622 O O . PRO A 1 80 ? -14.642 -3.119 12.010 1.00 92.50 80 PRO A O 1
ATOM 625 N N . SER A 1 81 ? -16.458 -4.251 12.688 1.00 90.81 81 SER A N 1
ATOM 626 C CA . SER A 1 81 ? -15.778 -4.954 13.786 1.00 90.81 81 SER A CA 1
ATOM 627 C C . SER A 1 81 ? -14.607 -5.821 13.320 1.00 90.81 81 SER A C 1
ATOM 629 O O . SER A 1 81 ? -13.670 -6.035 14.082 1.00 90.81 81 SER A O 1
ATOM 631 N N . ASP A 1 82 ? -14.671 -6.317 12.085 1.00 91.62 82 ASP A N 1
ATOM 632 C CA . ASP A 1 82 ? -13.608 -7.072 11.433 1.00 91.62 82 ASP A CA 1
ATOM 633 C C . ASP A 1 82 ? -13.412 -6.501 10.027 1.00 91.62 82 ASP A C 1
ATOM 635 O O . ASP A 1 82 ? -14.112 -6.861 9.082 1.00 91.62 82 ASP A O 1
ATOM 639 N N . ALA A 1 83 ? -12.522 -5.519 9.920 1.00 92.88 83 ALA A N 1
ATOM 640 C CA . ALA A 1 83 ? -12.175 -4.878 8.663 1.00 92.88 83 ALA A CA 1
ATOM 641 C C . ALA A 1 83 ? -10.969 -5.582 8.043 1.00 92.88 83 ALA A C 1
ATOM 643 O O . ALA A 1 83 ? -10.051 -6.010 8.744 1.00 92.88 83 ALA A O 1
ATOM 644 N N . ALA A 1 84 ? -10.906 -5.640 6.719 1.00 94.75 84 ALA A N 1
ATOM 645 C CA . ALA A 1 84 ? -9.666 -5.950 6.028 1.00 94.75 84 ALA A CA 1
ATOM 646 C C . ALA A 1 84 ? -9.293 -4.822 5.073 1.00 94.75 84 ALA A C 1
ATOM 648 O O . ALA A 1 84 ? -10.152 -4.214 4.443 1.00 94.75 84 ALA A O 1
ATOM 649 N N . PHE A 1 85 ? -8.000 -4.545 4.980 1.00 96.50 85 PHE A N 1
ATOM 650 C CA . PHE A 1 85 ? -7.442 -3.562 4.071 1.00 96.50 85 PHE A CA 1
ATOM 651 C C . PHE A 1 85 ? -6.541 -4.263 3.077 1.00 96.50 85 PHE A C 1
ATOM 653 O O . PHE A 1 85 ? -5.609 -4.966 3.464 1.00 96.50 85 PHE A O 1
ATOM 660 N N . GLU A 1 86 ? -6.817 -4.053 1.802 1.00 97.19 86 GLU A N 1
ATOM 661 C CA . GLU A 1 86 ? -6.031 -4.546 0.691 1.00 97.19 86 GLU A CA 1
ATOM 662 C C . GLU A 1 86 ? -5.426 -3.358 -0.055 1.00 97.19 86 GLU A C 1
ATOM 664 O O . GLU A 1 86 ? -6.139 -2.450 -0.474 1.00 97.19 86 GLU A O 1
ATOM 669 N N . CYS A 1 87 ? -4.105 -3.341 -0.211 1.00 98.25 87 CYS A N 1
ATOM 670 C CA . CYS A 1 87 ? -3.454 -2.431 -1.144 1.00 98.25 87 CYS A CA 1
ATOM 671 C C . CYS A 1 87 ? -3.266 -3.162 -2.469 1.00 98.25 87 CYS A C 1
ATOM 673 O O . CYS A 1 87 ? -2.671 -4.239 -2.489 1.00 98.25 87 CYS A O 1
ATOM 675 N N . LEU A 1 88 ? -3.756 -2.580 -3.557 1.00 98.19 88 LEU A N 1
ATOM 676 C CA . LEU A 1 88 ? -3.591 -3.074 -4.916 1.00 98.19 88 LEU A CA 1
ATOM 677 C C . LEU A 1 88 ? -2.513 -2.249 -5.622 1.00 98.19 88 LEU A C 1
ATOM 679 O O . LEU A 1 88 ? -2.621 -1.028 -5.715 1.00 98.19 88 LEU A O 1
ATOM 683 N N . LEU A 1 89 ? -1.492 -2.930 -6.134 1.00 98.31 89 LEU A N 1
ATOM 684 C CA . LEU A 1 89 ? -0.451 -2.379 -6.993 1.00 98.31 89 LEU A CA 1
ATOM 685 C C . LEU A 1 89 ? -0.707 -2.820 -8.432 1.00 98.31 89 LEU A C 1
ATOM 687 O O . LEU A 1 89 ? -0.745 -4.019 -8.710 1.00 98.31 89 LEU A O 1
ATOM 691 N N . SER A 1 90 ? -0.798 -1.865 -9.354 1.00 97.88 90 SER A N 1
ATOM 692 C CA . SER A 1 90 ? -0.901 -2.131 -10.790 1.00 97.88 90 SER A CA 1
ATOM 693 C C . SER A 1 90 ? 0.120 -1.333 -11.602 1.00 97.88 90 SER A C 1
ATOM 695 O O . SER A 1 90 ? 0.572 -0.254 -11.202 1.00 97.88 90 SER A O 1
ATOM 697 N N . LEU A 1 91 ? 0.522 -1.897 -12.747 1.00 96.88 91 LEU A N 1
ATOM 698 C CA . LEU A 1 91 ? 1.418 -1.235 -13.695 1.00 96.88 91 LEU A CA 1
ATOM 699 C C . LEU A 1 91 ? 0.659 -0.796 -14.950 1.00 96.88 91 LEU A C 1
ATOM 701 O O . LEU A 1 91 ? 0.037 -1.634 -15.613 1.00 96.88 91 LEU A O 1
ATOM 705 N N . PRO A 1 92 ? 0.742 0.491 -15.328 1.00 94.69 92 PRO A N 1
ATOM 706 C CA . PRO A 1 92 ? -0.004 1.017 -16.461 1.00 94.69 92 PRO A CA 1
ATOM 707 C C . PRO A 1 92 ? 0.421 0.358 -17.777 1.00 94.69 92 PRO A C 1
ATOM 709 O O . PRO A 1 92 ? 1.579 -0.021 -17.967 1.00 94.69 92 PRO A O 1
ATOM 712 N N . ALA A 1 93 ? -0.531 0.269 -18.710 1.00 92.06 93 ALA A N 1
ATOM 713 C CA . ALA A 1 93 ? -0.369 -0.382 -20.014 1.00 92.06 93 ALA A CA 1
ATOM 714 C C . ALA A 1 93 ? 0.010 -1.878 -19.940 1.00 92.06 93 ALA A C 1
ATOM 716 O O . ALA A 1 93 ? 0.516 -2.436 -20.912 1.00 92.06 93 ALA A O 1
ATOM 717 N N . THR A 1 94 ? -0.255 -2.526 -18.802 1.00 93.69 94 THR A N 1
ATOM 718 C CA . THR A 1 94 ? -0.125 -3.975 -18.609 1.00 93.69 94 THR A CA 1
ATOM 719 C C . THR A 1 94 ? -1.304 -4.511 -17.805 1.00 93.69 94 THR A C 1
ATOM 721 O O . THR A 1 94 ? -2.045 -3.749 -17.189 1.00 93.69 94 THR A O 1
ATOM 724 N N . GLU A 1 95 ? -1.436 -5.833 -17.762 1.00 95.44 95 GLU A N 1
ATOM 725 C CA . GLU A 1 95 ? -2.365 -6.532 -16.867 1.00 95.44 95 GLU A CA 1
ATOM 726 C C . GLU A 1 95 ? -1.700 -6.931 -15.536 1.00 95.44 95 GLU A C 1
ATOM 728 O O . GLU A 1 95 ? -2.284 -7.664 -14.743 1.00 95.44 95 GLU A O 1
ATOM 733 N N . TYR A 1 96 ? -0.469 -6.469 -15.272 1.00 95.06 96 TYR A N 1
ATOM 734 C CA . TYR A 1 96 ? 0.227 -6.785 -14.030 1.00 95.06 96 TYR A CA 1
ATOM 735 C C . TYR A 1 96 ? -0.477 -6.118 -12.848 1.00 95.06 96 TYR A C 1
ATOM 737 O O . TYR A 1 96 ? -0.541 -4.887 -12.757 1.00 95.06 96 TYR A O 1
ATOM 745 N N . GLN A 1 97 ? -0.958 -6.951 -11.928 1.00 96.62 97 GLN A N 1
ATOM 746 C CA . GLN A 1 97 ? -1.529 -6.540 -10.656 1.00 96.62 97 GLN A CA 1
ATOM 747 C C . GLN A 1 97 ? -1.061 -7.481 -9.550 1.00 96.62 97 GLN A C 1
ATOM 749 O O . GLN A 1 97 ? -0.950 -8.691 -9.746 1.00 96.62 97 GLN A O 1
ATOM 754 N N . THR A 1 98 ? -0.797 -6.925 -8.377 1.00 97.44 98 THR A N 1
ATOM 755 C CA . THR A 1 98 ? -0.518 -7.6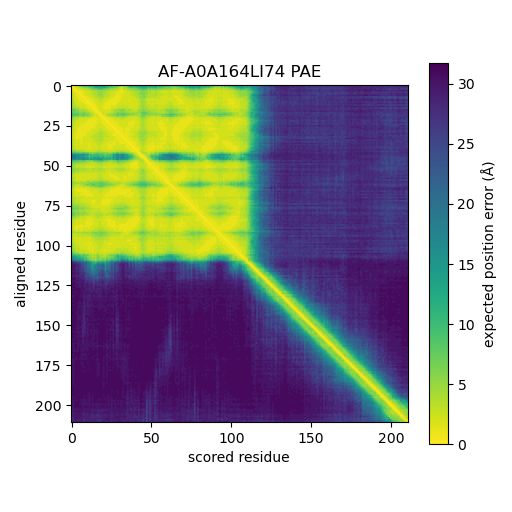91 -7.163 1.00 97.44 98 THR A CA 1
ATOM 756 C C . THR A 1 98 ? -1.110 -6.961 -5.971 1.00 97.44 98 THR A C 1
ATOM 758 O O . THR A 1 98 ? -1.217 -5.735 -5.986 1.00 97.44 98 THR A O 1
ATOM 761 N N . ALA A 1 99 ? -1.517 -7.700 -4.948 1.00 97.38 99 ALA A N 1
ATOM 762 C CA . ALA A 1 99 ? -2.175 -7.134 -3.786 1.00 97.38 99 ALA A CA 1
ATOM 763 C C . ALA A 1 99 ? -1.595 -7.691 -2.489 1.00 97.38 99 ALA A C 1
ATOM 765 O O . ALA A 1 99 ? -1.151 -8.839 -2.424 1.00 97.38 99 ALA A O 1
ATOM 766 N N . GLN A 1 100 ? -1.620 -6.866 -1.449 1.00 97.75 100 GLN A N 1
ATOM 767 C CA . GLN A 1 100 ? -1.332 -7.285 -0.086 1.00 97.75 100 GLN A CA 1
ATOM 768 C C . GLN A 1 100 ? -2.462 -6.885 0.836 1.00 97.75 100 GLN A C 1
ATOM 770 O O . GLN A 1 100 ? -2.995 -5.782 0.737 1.00 97.75 100 GLN A O 1
ATOM 775 N N . LYS A 1 101 ? -2.796 -7.792 1.751 1.00 95.62 101 LYS A N 1
ATOM 776 C CA . LYS A 1 101 ? -3.964 -7.683 2.610 1.00 95.62 101 LYS A CA 1
ATOM 777 C C . LYS A 1 101 ? -3.580 -7.819 4.074 1.00 95.62 101 LYS A C 1
ATOM 779 O O . LYS A 1 101 ? -2.806 -8.699 4.439 1.00 95.62 101 LYS A O 1
ATOM 784 N N . ILE A 1 102 ? -4.178 -6.976 4.905 1.00 95.38 102 ILE A N 1
ATOM 785 C CA . ILE A 1 102 ? -4.084 -7.033 6.362 1.00 95.38 102 ILE A CA 1
ATOM 786 C C . ILE A 1 102 ? -5.479 -6.949 6.975 1.00 95.38 102 ILE A C 1
ATOM 788 O O . ILE A 1 102 ? -6.357 -6.272 6.448 1.00 95.38 102 ILE A O 1
ATOM 792 N N . THR A 1 103 ? -5.696 -7.619 8.100 1.00 94.25 103 THR A N 1
ATOM 793 C CA . THR A 1 103 ? -6.940 -7.505 8.872 1.00 94.25 103 THR A CA 1
ATOM 794 C C . THR A 1 103 ? -6.784 -6.482 9.989 1.00 94.25 103 THR A C 1
ATOM 796 O O . THR A 1 103 ? -5.682 -6.245 10.493 1.00 94.25 103 THR A O 1
ATOM 799 N N . TYR A 1 104 ? -7.878 -5.854 10.396 1.00 93.38 104 TYR A N 1
ATOM 800 C CA . TYR A 1 104 ? -7.930 -4.878 11.469 1.00 93.38 104 TYR A CA 1
ATOM 801 C C . TYR A 1 104 ? -9.231 -5.005 12.253 1.00 93.38 104 TYR A C 1
ATOM 803 O O . TYR A 1 104 ? -10.320 -4.967 11.692 1.00 93.38 104 TYR A O 1
ATOM 811 N N . GLN A 1 105 ? -9.091 -5.096 13.571 1.00 93.25 105 GLN A N 1
ATOM 812 C CA . GLN A 1 105 ? -10.208 -5.153 14.500 1.00 93.25 105 GLN A CA 1
ATOM 813 C C . GLN A 1 105 ? -10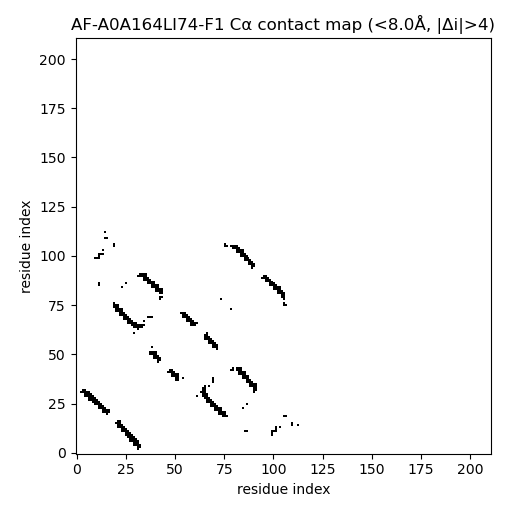.129 -3.925 15.411 1.00 93.25 105 GLN A C 1
ATOM 815 O O . GLN A 1 105 ? -9.182 -3.807 16.203 1.00 93.25 105 GLN A O 1
ATOM 820 N N . PRO A 1 106 ? -11.077 -2.980 15.291 1.00 92.19 106 PRO A N 1
ATOM 821 C CA . PRO A 1 106 ? -11.182 -1.857 16.211 1.00 92.19 106 PRO A CA 1
ATOM 822 C C . PRO A 1 106 ? -11.222 -2.334 17.668 1.00 92.19 106 PRO A C 1
ATOM 824 O O . PRO A 1 106 ? -11.862 -3.329 17.997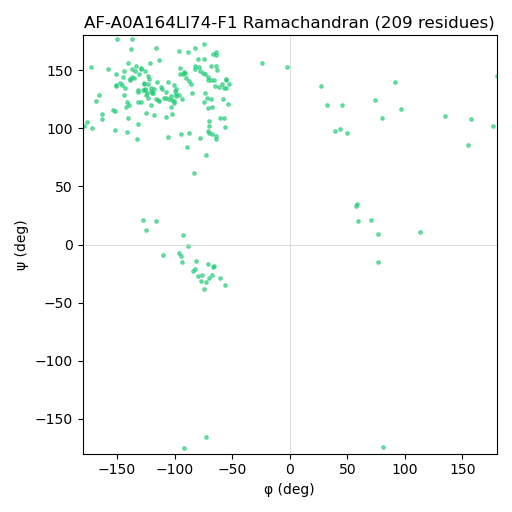 1.00 92.19 106 PRO A O 1
ATOM 827 N N . GLY A 1 107 ? -10.509 -1.644 18.559 1.00 85.25 107 GLY A N 1
ATOM 828 C CA . GLY A 1 107 ? -10.430 -2.016 19.981 1.00 85.25 107 GLY A CA 1
ATOM 829 C C . GLY A 1 107 ? -9.519 -3.206 20.328 1.00 85.25 107 GLY A C 1
ATOM 830 O O . GLY A 1 107 ? -9.125 -3.325 21.486 1.00 85.25 107 GLY A O 1
ATOM 831 N N . ALA A 1 108 ? -9.095 -4.028 19.363 1.00 84.62 108 ALA A N 1
ATOM 832 C CA . ALA A 1 108 ? -8.084 -5.053 19.616 1.00 84.62 108 ALA A CA 1
ATOM 833 C C . ALA A 1 108 ? -6.674 -4.429 19.738 1.00 84.62 108 ALA A C 1
ATOM 835 O O . ALA A 1 108 ? -6.379 -3.417 19.074 1.00 84.62 108 ALA A O 1
ATOM 836 N N . PRO A 1 109 ? -5.777 -5.003 20.563 1.00 79.75 109 PRO A N 1
ATOM 837 C CA . PRO A 1 109 ? -4.349 -4.713 20.488 1.00 79.75 109 PRO A CA 1
ATOM 838 C C . PRO A 1 109 ? -3.829 -4.983 19.070 1.00 79.75 109 PRO A C 1
ATOM 840 O O . PRO A 1 109 ? -4.270 -5.924 18.411 1.00 79.75 109 PRO A O 1
ATOM 843 N N . LEU A 1 110 ? -2.908 -4.150 18.573 1.00 79.69 110 LEU A N 1
ATOM 844 C CA . LEU A 1 110 ? -2.247 -4.431 17.299 1.00 79.69 110 LEU A CA 1
ATOM 845 C C . LEU A 1 110 ? -1.317 -5.628 17.493 1.00 79.69 110 LEU A C 1
ATOM 847 O O . LEU A 1 110 ? -0.191 -5.477 17.959 1.00 79.69 110 LEU A O 1
ATOM 851 N N . ASP A 1 111 ? -1.805 -6.812 17.153 1.00 68.31 111 ASP A N 1
ATOM 852 C CA . ASP A 1 111 ? -1.004 -8.026 17.196 1.00 68.31 111 ASP A CA 1
ATOM 853 C C . ASP A 1 111 ? 0.039 -7.958 16.064 1.00 68.31 111 ASP A C 1
ATOM 855 O O . ASP A 1 111 ? -0.312 -8.007 14.881 1.00 68.31 111 ASP A O 1
ATOM 859 N N . GLY A 1 112 ? 1.308 -7.719 16.417 1.00 62.50 112 GLY A N 1
ATOM 860 C CA . GLY A 1 112 ? 2.446 -7.787 15.487 1.00 62.50 112 GLY A CA 1
ATOM 861 C C . GLY A 1 112 ? 3.194 -6.489 15.147 1.00 62.50 112 GLY A C 1
ATOM 862 O O . GLY A 1 112 ? 4.029 -6.511 14.248 1.00 62.50 112 GLY A O 1
ATOM 863 N N . GLY A 1 113 ? 2.957 -5.370 15.838 1.00 46.19 113 GLY A N 1
ATOM 864 C CA . GLY A 1 113 ? 3.785 -4.163 15.699 1.00 46.19 113 GLY A CA 1
ATOM 865 C C . GLY A 1 113 ? 4.660 -3.952 16.928 1.00 46.19 113 GLY A C 1
ATOM 866 O O . GLY A 1 113 ? 4.136 -3.598 17.981 1.00 46.19 113 GLY A O 1
ATOM 867 N N . ILE A 1 114 ? 5.977 -4.147 16.807 1.00 40.69 114 ILE A N 1
ATOM 868 C CA . ILE A 1 114 ? 6.940 -3.718 17.830 1.00 40.69 114 ILE A CA 1
ATOM 869 C C . ILE A 1 114 ? 6.735 -2.211 18.010 1.00 40.69 114 ILE A C 1
ATOM 871 O O . ILE A 1 114 ? 7.040 -1.423 17.115 1.00 40.69 114 ILE A O 1
ATOM 875 N N . ILE A 1 115 ? 6.177 -1.807 19.147 1.00 49.50 115 ILE A N 1
ATOM 876 C CA . ILE A 1 115 ? 6.218 -0.415 19.584 1.00 49.50 115 ILE A CA 1
ATOM 877 C C . ILE A 1 115 ? 7.713 -0.070 19.671 1.00 49.50 115 ILE A C 1
ATOM 879 O O . ILE A 1 115 ? 8.424 -0.791 20.376 1.00 49.50 115 ILE A O 1
ATOM 883 N N . PRO A 1 116 ? 8.242 0.981 19.012 1.00 47.28 116 PRO A N 1
ATOM 884 C CA . PRO A 1 116 ? 9.499 1.558 19.453 1.00 47.28 116 PRO A CA 1
ATOM 885 C C . PRO A 1 116 ? 9.230 2.116 20.849 1.00 47.28 116 PRO A C 1
ATOM 887 O O . PRO A 1 116 ? 8.735 3.228 21.022 1.00 47.28 116 PRO A O 1
ATOM 890 N N . GLN A 1 117 ? 9.452 1.272 21.852 1.00 45.34 117 GLN A N 1
ATOM 891 C CA . GLN A 1 117 ? 9.459 1.671 23.240 1.00 45.34 117 GLN A CA 1
ATOM 892 C C . GLN A 1 117 ? 10.576 2.702 23.325 1.00 45.34 117 GLN A C 1
ATOM 894 O O . GLN A 1 117 ? 11.748 2.373 23.145 1.00 45.34 117 GLN A O 1
ATOM 899 N N . ALA A 1 118 ? 10.204 3.968 23.505 1.00 52.50 118 ALA A N 1
ATOM 900 C CA . ALA A 1 118 ? 11.139 4.963 23.983 1.00 52.50 118 ALA A CA 1
ATOM 901 C C . ALA A 1 118 ? 11.682 4.411 25.306 1.00 52.50 118 ALA A C 1
ATOM 903 O O . ALA A 1 118 ? 10.973 4.374 26.312 1.00 52.50 118 ALA A O 1
ATOM 904 N N . ALA A 1 119 ? 12.890 3.856 25.252 1.00 46.69 119 ALA A N 1
ATOM 905 C CA . ALA A 1 119 ? 13.602 3.354 26.405 1.00 46.69 119 ALA A CA 1
ATOM 906 C C . ALA A 1 119 ? 13.966 4.559 27.272 1.00 46.69 119 ALA A C 1
ATOM 908 O O . ALA A 1 119 ? 14.964 5.231 27.034 1.00 46.69 119 ALA A O 1
ATOM 909 N N . ASN A 1 120 ? 13.126 4.857 28.258 1.00 56.38 120 ASN A N 1
ATOM 910 C CA . ASN A 1 120 ? 13.573 5.579 29.436 1.00 56.38 120 ASN A CA 1
ATOM 911 C C . ASN A 1 120 ? 14.041 4.524 30.440 1.00 56.38 120 ASN A C 1
ATOM 913 O O . ASN A 1 120 ? 13.275 4.095 31.301 1.00 56.38 120 ASN A O 1
ATOM 917 N N . ASP A 1 121 ? 15.289 4.081 30.285 1.00 41.88 121 ASP A N 1
ATOM 918 C CA . ASP A 1 121 ? 16.022 3.378 31.335 1.00 41.88 121 ASP A CA 1
ATOM 919 C C . ASP A 1 121 ? 16.352 4.390 32.436 1.00 41.88 121 ASP A C 1
ATOM 921 O O . ASP A 1 121 ? 17.263 5.210 32.306 1.00 41.88 121 ASP A O 1
ATOM 925 N N . ILE A 1 122 ? 15.588 4.354 33.527 1.00 60.38 122 ILE A N 1
ATOM 926 C CA . ILE A 1 122 ? 16.002 4.956 34.793 1.00 60.38 122 ILE A CA 1
ATOM 927 C C . ILE A 1 122 ? 16.638 3.819 35.593 1.00 60.38 122 ILE A C 1
ATOM 929 O O . ILE A 1 122 ? 15.953 3.001 36.200 1.00 60.38 122 ILE A O 1
ATOM 933 N N . ASN A 1 123 ? 17.964 3.720 35.510 1.00 54.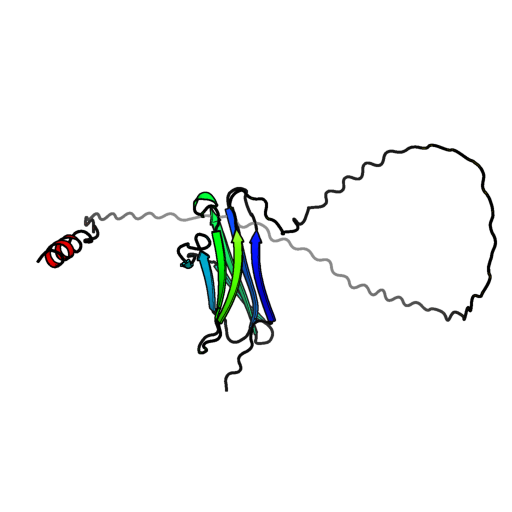06 123 ASN A N 1
ATOM 934 C CA . ASN A 1 123 ? 18.761 2.790 36.299 1.00 54.06 123 ASN A CA 1
ATOM 935 C C . ASN A 1 123 ? 18.781 3.258 37.764 1.00 54.06 123 ASN A C 1
ATOM 937 O O . ASN A 1 123 ? 19.575 4.126 38.127 1.00 54.06 123 ASN A O 1
ATOM 941 N N . GLU A 1 124 ? 17.920 2.681 38.601 1.00 48.28 124 GLU A N 1
ATOM 942 C CA . GLU A 1 124 ? 18.051 2.748 40.058 1.00 48.28 124 GLU A CA 1
ATOM 943 C C . GLU A 1 124 ? 18.939 1.592 40.538 1.00 48.28 124 GLU A C 1
ATOM 945 O O . GLU A 1 124 ? 18.503 0.457 40.723 1.00 48.28 124 GLU A O 1
ATOM 950 N N . ASP A 1 125 ? 20.223 1.912 40.703 1.00 48.84 125 ASP A N 1
ATOM 951 C CA . ASP A 1 125 ? 21.200 1.111 41.436 1.00 48.84 125 ASP A CA 1
ATOM 952 C C . ASP A 1 125 ? 20.887 1.184 42.937 1.00 48.84 125 ASP A C 1
ATOM 954 O O . ASP A 1 125 ? 20.948 2.255 43.539 1.00 48.84 125 ASP A O 1
ATOM 958 N N . HIS A 1 126 ? 20.561 0.044 43.545 1.00 52.84 126 HIS A N 1
ATOM 959 C CA . HIS A 1 126 ? 20.676 -0.141 44.988 1.00 52.84 126 HIS A CA 1
ATOM 960 C C . HIS A 1 126 ? 21.199 -1.553 45.305 1.00 52.84 126 HIS A C 1
ATOM 962 O O . HIS A 1 126 ? 20.514 -2.562 45.155 1.00 52.84 126 HIS A O 1
ATOM 968 N N . SER A 1 127 ? 22.452 -1.561 45.767 1.00 54.94 127 SER A N 1
ATOM 969 C CA . SER A 1 127 ? 23.180 -2.524 46.617 1.00 54.94 127 SER A CA 1
ATOM 970 C C . SER A 1 127 ? 22.314 -3.419 47.544 1.00 54.94 127 SER A C 1
ATOM 972 O O . SER A 1 127 ? 21.253 -2.983 47.971 1.00 54.94 127 SER A O 1
ATOM 974 N N . HIS A 1 128 ? 22.698 -4.614 48.031 1.00 48.12 128 HIS A N 1
ATOM 975 C CA . HIS A 1 128 ? 23.938 -4.966 48.749 1.00 48.12 128 HIS A CA 1
ATOM 976 C C . HIS A 1 128 ? 23.951 -6.488 49.133 1.00 48.12 128 HIS A C 1
ATOM 978 O O . HIS A 1 128 ? 22.918 -7.038 49.494 1.00 48.12 128 HIS A O 1
ATOM 984 N N . ILE A 1 129 ? 25.145 -7.114 49.094 1.00 49.56 129 ILE A N 1
ATOM 985 C CA . ILE A 1 129 ? 25.734 -8.293 49.811 1.00 49.56 129 ILE A CA 1
ATOM 986 C C . ILE A 1 129 ? 24.921 -9.483 50.393 1.00 49.56 129 ILE A C 1
ATOM 988 O O . ILE A 1 129 ? 24.043 -9.335 51.234 1.00 49.56 129 ILE A O 1
ATOM 992 N N . GLY A 1 130 ? 25.457 -10.694 50.147 1.00 40.31 130 GLY A N 1
ATOM 993 C CA . GLY A 1 130 ? 25.306 -11.891 50.994 1.00 40.31 130 GLY A CA 1
ATOM 994 C C . GLY A 1 130 ? 26.359 -12.976 50.683 1.00 40.31 130 GLY A C 1
ATOM 995 O O . GLY A 1 130 ? 26.364 -13.541 49.596 1.00 40.31 130 GLY A O 1
ATOM 996 N N . MET A 1 131 ? 27.272 -13.236 51.627 1.00 51.94 131 MET A N 1
ATOM 997 C CA . MET A 1 131 ? 28.346 -14.250 51.577 1.00 51.94 131 MET A CA 1
ATOM 998 C C . MET A 1 131 ? 27.846 -15.657 51.959 1.00 51.94 131 MET A C 1
ATOM 1000 O O . MET A 1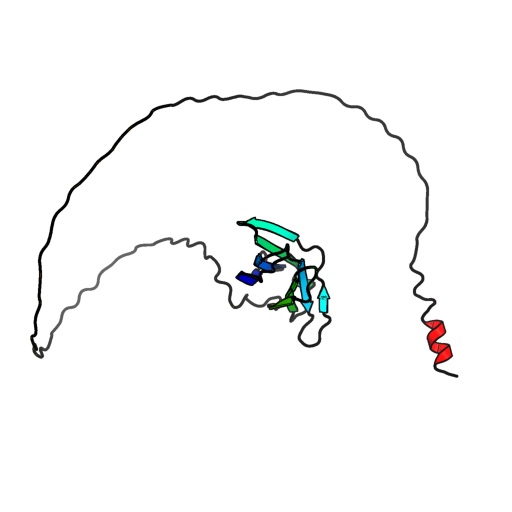 131 ? 26.982 -15.779 52.824 1.00 51.94 131 MET A O 1
ATOM 1004 N N . GLY A 1 132 ? 28.471 -16.719 51.424 1.00 41.16 132 GLY A N 1
ATOM 1005 C CA . GLY A 1 132 ? 28.293 -18.092 51.927 1.00 41.16 132 GLY A CA 1
ATOM 1006 C C . GLY A 1 132 ? 29.114 -19.168 51.200 1.00 41.16 132 GLY A C 1
ATOM 1007 O O . GLY A 1 132 ? 28.750 -19.602 50.114 1.00 41.16 132 GLY A O 1
ATOM 1008 N N . SER A 1 133 ? 30.215 -19.595 51.825 1.00 48.66 133 SER A N 1
ATOM 1009 C CA . SER A 1 133 ? 31.140 -20.676 51.434 1.00 48.66 133 SER A CA 1
ATOM 1010 C C . SER A 1 133 ? 30.554 -22.095 51.506 1.00 48.66 133 SER A C 1
ATOM 1012 O O . SER A 1 133 ? 29.790 -22.387 52.422 1.00 48.66 133 SER A O 1
ATOM 1014 N N . GLY A 1 134 ? 31.090 -23.027 50.697 1.00 41.66 134 GLY A N 1
ATOM 1015 C CA . GLY A 1 134 ? 31.241 -24.431 51.124 1.00 41.66 134 GLY A CA 1
ATOM 1016 C C . GLY A 1 134 ? 31.346 -25.512 50.034 1.00 41.66 134 GLY A C 1
ATOM 1017 O O . GLY A 1 134 ? 30.333 -25.898 49.473 1.00 41.66 134 GLY A O 1
ATOM 1018 N N . GLY A 1 135 ? 32.551 -26.081 49.860 1.00 37.94 135 GLY A N 1
ATOM 1019 C CA . GLY A 1 135 ? 32.776 -27.536 49.708 1.00 37.94 135 GLY A CA 1
ATOM 1020 C C . GLY A 1 135 ? 32.536 -28.203 48.344 1.00 37.94 135 GLY A C 1
ATOM 1021 O O . GLY A 1 135 ? 31.402 -28.412 47.940 1.00 37.94 135 GLY A O 1
ATOM 1022 N N . GLY A 1 136 ? 33.621 -28.617 47.677 1.00 39.50 136 GLY A N 1
ATOM 1023 C CA . GLY A 1 136 ? 33.602 -29.300 46.375 1.00 39.50 136 GLY A CA 1
ATOM 1024 C C . GLY A 1 136 ? 33.568 -30.832 46.410 1.00 39.50 136 GLY A C 1
ATOM 1025 O O . GLY A 1 136 ? 33.533 -31.425 47.479 1.00 39.50 136 GLY A O 1
ATOM 1026 N N . ILE A 1 137 ? 33.650 -31.439 45.217 1.00 42.66 137 ILE A N 1
ATOM 1027 C CA . ILE A 1 137 ? 34.192 -32.778 44.906 1.00 42.66 137 ILE A CA 1
ATOM 1028 C C . ILE A 1 137 ? 34.732 -32.743 43.460 1.00 42.66 137 ILE A C 1
ATOM 1030 O O . ILE A 1 137 ? 34.109 -32.181 42.560 1.00 42.66 137 ILE A O 1
ATOM 1034 N N . SER A 1 138 ? 35.906 -33.343 43.271 1.00 44.84 138 SER A N 1
ATOM 1035 C CA . SER A 1 138 ? 36.724 -33.419 42.053 1.00 44.84 138 SER A CA 1
ATOM 1036 C C . SER A 1 138 ? 36.394 -34.645 41.190 1.00 44.84 138 SER A C 1
ATOM 1038 O O . SER A 1 138 ? 36.241 -35.725 41.752 1.00 44.84 138 SER A O 1
ATOM 1040 N N . ILE A 1 139 ? 36.425 -34.526 39.852 1.00 47.62 139 ILE A N 1
ATOM 1041 C CA . ILE A 1 139 ? 36.574 -35.641 38.878 1.00 47.62 139 ILE A CA 1
ATOM 1042 C C . ILE A 1 139 ? 37.410 -35.135 37.667 1.00 47.62 139 ILE A C 1
ATOM 1044 O O . ILE A 1 139 ? 37.327 -33.944 37.359 1.00 47.62 139 ILE A O 1
ATOM 1048 N N . PRO A 1 140 ? 38.288 -35.956 37.038 1.00 46.84 140 PRO A N 1
ATOM 1049 C CA . PRO A 1 140 ? 39.555 -35.481 36.488 1.00 46.84 140 PRO A CA 1
ATOM 1050 C C . PRO A 1 140 ? 39.572 -35.131 34.993 1.00 46.84 140 PRO A C 1
ATOM 1052 O O . PRO A 1 140 ? 38.710 -35.489 34.196 1.00 46.84 140 PRO A O 1
ATOM 1055 N N . SER A 1 141 ? 40.669 -34.442 34.682 1.00 41.91 141 SER A N 1
ATOM 1056 C CA . SER A 1 141 ? 41.197 -33.965 33.407 1.00 41.91 141 SER A CA 1
ATOM 1057 C C . SER A 1 141 ? 41.381 -35.054 32.341 1.00 41.91 141 SER A C 1
ATOM 1059 O O . SER A 1 141 ? 42.003 -36.084 32.604 1.00 41.91 141 SER A O 1
ATOM 1061 N N . VAL A 1 142 ? 40.945 -34.765 31.110 1.00 47.56 142 VAL A N 1
ATOM 1062 C CA . VAL A 1 142 ? 41.514 -35.348 29.886 1.00 47.56 142 VAL A CA 1
ATOM 1063 C C . VAL A 1 142 ? 42.029 -34.201 29.025 1.00 47.56 142 VAL A C 1
ATOM 1065 O O . VAL A 1 142 ? 41.308 -33.271 28.675 1.00 47.56 142 VAL A O 1
ATOM 1068 N N . SER A 1 143 ? 43.326 -34.269 28.762 1.00 44.78 143 SER A N 1
ATOM 1069 C CA . SER A 1 143 ? 44.154 -33.278 28.088 1.00 44.78 143 SER A CA 1
ATOM 1070 C C . SER A 1 143 ? 44.141 -33.475 26.571 1.00 44.78 143 SER A C 1
ATOM 1072 O O . SER A 1 143 ? 44.254 -34.610 26.120 1.00 44.78 143 SER A O 1
ATOM 1074 N N . ALA A 1 144 ? 44.107 -32.385 25.797 1.00 49.56 144 ALA A N 1
ATOM 1075 C CA . ALA A 1 144 ? 44.707 -32.272 24.456 1.00 49.56 144 ALA A CA 1
ATOM 1076 C C . ALA A 1 144 ? 44.634 -30.810 23.947 1.00 49.56 144 ALA A C 1
ATOM 1078 O O . ALA A 1 144 ? 43.785 -30.056 24.415 1.00 49.56 144 ALA A O 1
ATOM 1079 N N . PRO A 1 145 ? 45.555 -30.368 23.067 1.00 51.03 145 PRO A N 1
ATOM 1080 C CA . PRO A 1 145 ? 46.376 -29.201 23.384 1.00 51.03 145 PRO A CA 1
ATOM 1081 C C . PRO A 1 145 ? 46.155 -27.953 22.515 1.00 51.03 145 PRO A C 1
ATOM 1083 O O . PRO A 1 145 ? 45.729 -28.007 21.364 1.00 51.03 145 PRO A O 1
ATOM 1086 N N . HIS A 1 146 ? 46.568 -26.830 23.109 1.00 43.00 146 HIS A N 1
ATOM 1087 C CA . HIS A 1 146 ? 46.826 -25.527 22.502 1.00 43.00 146 HIS A CA 1
ATOM 1088 C C . HIS A 1 146 ? 47.836 -25.603 21.348 1.00 43.00 146 HIS A C 1
ATOM 1090 O O . HIS A 1 146 ? 48.879 -26.250 21.462 1.00 43.00 146 HIS A O 1
ATOM 1096 N N . ARG A 1 147 ? 47.593 -24.814 20.297 1.00 39.44 147 ARG A N 1
ATOM 1097 C CA . ARG A 1 147 ? 48.632 -24.383 19.360 1.00 39.44 147 ARG A CA 1
ATOM 1098 C C . ARG A 1 147 ? 48.513 -22.875 19.152 1.00 39.44 147 ARG A C 1
ATOM 1100 O O . ARG A 1 147 ? 47.594 -22.406 18.491 1.00 39.44 147 ARG A O 1
ATOM 1107 N N . SER A 1 148 ? 49.423 -22.138 19.782 1.00 42.53 148 SER A N 1
ATOM 1108 C CA . SER A 1 148 ? 49.703 -20.726 19.526 1.00 42.53 148 SER A CA 1
ATOM 1109 C C . SER A 1 148 ? 50.556 -20.582 18.268 1.00 42.53 148 SER A C 1
ATOM 1111 O O . SER A 1 148 ? 51.384 -21.451 17.995 1.00 42.53 148 SER A O 1
ATOM 1113 N N . LEU A 1 149 ? 50.384 -19.476 17.549 1.00 49.75 149 LEU A N 1
ATOM 1114 C CA . LEU A 1 149 ? 51.391 -18.876 16.675 1.00 49.75 149 LEU A CA 1
ATOM 1115 C C . LEU A 1 149 ? 51.145 -17.364 16.621 1.00 49.75 149 LEU A C 1
ATOM 1117 O O . LEU A 1 149 ? 50.019 -16.893 16.773 1.00 49.75 149 LEU A O 1
ATOM 1121 N N . ASP A 1 150 ? 52.260 -16.666 16.495 1.00 44.88 150 ASP A N 1
ATOM 1122 C CA . ASP A 1 150 ? 52.588 -15.372 17.072 1.00 44.88 150 ASP A CA 1
ATOM 1123 C C . ASP A 1 150 ? 52.070 -14.115 16.352 1.00 44.88 150 ASP A C 1
ATOM 1125 O O . ASP A 1 150 ? 51.584 -14.132 15.223 1.00 44.88 150 ASP A O 1
ATOM 1129 N N . ALA A 1 151 ? 52.232 -13.007 17.078 1.00 41.06 151 ALA A N 1
ATOM 1130 C CA . ALA A 1 151 ? 51.966 -11.617 16.738 1.00 41.06 151 ALA A CA 1
ATOM 1131 C C . ALA A 1 151 ? 52.826 -11.055 15.593 1.00 41.06 151 ALA A C 1
ATOM 1133 O O . ALA A 1 151 ? 53.991 -11.421 15.464 1.00 41.06 151 ALA A O 1
ATOM 1134 N N . ILE A 1 152 ? 52.307 -10.038 14.887 1.00 40.81 152 ILE A N 1
ATOM 1135 C CA . ILE A 1 152 ? 53.113 -8.967 14.270 1.00 40.81 152 ILE A CA 1
ATOM 1136 C C . ILE A 1 152 ? 52.407 -7.612 14.478 1.00 40.81 152 ILE A C 1
ATOM 1138 O O . ILE A 1 152 ? 51.184 -7.515 14.474 1.00 40.81 152 ILE A O 1
ATOM 1142 N N . ALA A 1 153 ? 53.238 -6.605 14.737 1.00 36.59 153 ALA A N 1
ATOM 1143 C CA . ALA A 1 153 ? 53.002 -5.291 15.319 1.00 36.59 153 ALA A CA 1
ATOM 1144 C C . ALA A 1 153 ? 52.308 -4.215 14.442 1.00 36.59 153 ALA A C 1
ATOM 1146 O O . ALA A 1 153 ? 52.350 -4.271 13.218 1.00 36.59 153 ALA A O 1
ATOM 1147 N N . SER A 1 154 ? 51.738 -3.220 15.148 1.00 39.88 154 SER A N 1
ATOM 1148 C CA . SER A 1 154 ? 51.659 -1.747 14.946 1.00 39.88 154 SER A CA 1
ATOM 1149 C C . SER A 1 154 ? 52.386 -1.118 13.729 1.00 39.88 154 SER A C 1
ATOM 1151 O O . SER A 1 154 ? 53.451 -1.616 13.368 1.00 39.88 154 SER A O 1
ATOM 1153 N N . PRO A 1 155 ? 51.937 0.042 13.167 1.00 49.62 155 PRO A N 1
ATOM 1154 C CA . PRO A 1 155 ? 51.938 1.320 13.905 1.00 49.62 155 PRO A CA 1
ATOM 1155 C C . PRO A 1 155 ? 50.860 2.375 13.565 1.00 49.62 155 PRO A C 1
ATOM 1157 O O . PRO A 1 155 ? 50.017 2.223 12.689 1.00 49.62 155 PRO A O 1
ATOM 1160 N N . ALA A 1 156 ? 50.941 3.442 14.363 1.00 44.34 156 ALA A N 1
ATOM 1161 C CA . ALA A 1 156 ? 50.167 4.673 14.397 1.00 44.34 156 ALA A CA 1
ATOM 1162 C C . ALA A 1 156 ? 50.327 5.609 13.178 1.00 44.34 156 ALA A C 1
ATOM 1164 O O . ALA A 1 156 ? 51.310 5.543 12.444 1.00 44.34 156 ALA A O 1
ATOM 1165 N N . GLY A 1 157 ? 49.378 6.543 13.082 1.00 38.50 157 GLY A N 1
ATOM 1166 C CA . GLY A 1 157 ? 49.395 7.825 12.361 1.00 38.50 157 GLY A CA 1
ATOM 1167 C C . GLY A 1 157 ? 47.992 8.417 12.537 1.00 38.50 157 GLY A C 1
ATOM 1168 O O . GLY A 1 157 ? 47.028 7.804 12.094 1.00 38.50 157 GLY A O 1
ATOM 1169 N N . ASP A 1 158 ? 47.727 9.386 13.412 1.00 37.56 158 ASP A N 1
ATOM 1170 C CA . ASP A 1 158 ? 48.209 10.774 13.483 1.00 37.56 158 ASP A CA 1
ATOM 1171 C C . ASP A 1 158 ? 48.076 11.541 12.163 1.00 37.56 158 ASP A C 1
ATOM 1173 O O . ASP A 1 158 ? 48.942 11.449 11.300 1.00 37.56 158 ASP A O 1
ATOM 1177 N N . THR A 1 159 ? 46.982 12.299 12.047 1.00 43.12 159 THR A N 1
ATOM 1178 C CA . THR A 1 159 ? 46.935 13.573 11.320 1.00 43.12 159 THR A CA 1
ATOM 1179 C C . THR A 1 159 ? 45.849 14.451 11.940 1.00 43.12 159 THR A C 1
ATOM 1181 O O . THR A 1 159 ? 44.662 14.308 11.641 1.00 43.12 159 THR A O 1
ATOM 1184 N N . THR A 1 160 ? 46.266 15.374 12.798 1.00 37.50 160 THR A N 1
ATOM 1185 C CA . THR A 1 160 ? 45.626 16.679 12.988 1.00 37.50 160 THR A CA 1
ATOM 1186 C C . THR A 1 160 ? 45.947 17.577 11.794 1.00 37.50 160 THR A C 1
ATOM 1188 O O . THR A 1 160 ? 47.126 17.731 11.485 1.00 37.50 160 THR A O 1
ATOM 1191 N N . ILE A 1 161 ? 44.946 18.212 11.178 1.00 44.62 161 ILE A N 1
ATOM 1192 C CA . ILE A 1 161 ? 45.096 19.546 10.573 1.00 44.62 161 ILE A CA 1
ATOM 1193 C C . ILE A 1 161 ? 43.830 20.349 10.888 1.00 44.62 161 ILE A C 1
ATOM 1195 O O . ILE A 1 161 ? 42.716 19.946 10.557 1.00 44.62 161 ILE A O 1
ATOM 1199 N N . GLU A 1 162 ? 44.067 21.457 11.580 1.00 43.09 162 GLU A N 1
ATOM 1200 C CA . GLU A 1 162 ? 43.180 22.580 11.858 1.00 43.09 162 GLU A CA 1
ATOM 1201 C C . GLU A 1 162 ? 42.887 23.361 10.566 1.00 43.09 162 GLU A C 1
ATOM 1203 O O . GLU A 1 162 ? 43.796 23.578 9.768 1.00 43.09 162 GLU A O 1
ATOM 1208 N N . ASP A 1 163 ? 41.654 23.839 10.386 1.00 37.69 163 ASP A N 1
ATOM 1209 C CA . ASP A 1 163 ? 41.438 25.122 9.713 1.00 37.69 163 ASP A CA 1
ATOM 1210 C C . ASP A 1 163 ? 40.264 25.860 10.365 1.00 37.69 163 ASP A C 1
ATOM 1212 O O . ASP A 1 163 ? 39.232 25.288 10.727 1.00 37.69 163 ASP A O 1
ATOM 1216 N N . ASP A 1 164 ? 40.534 27.135 10.573 1.00 41.16 164 ASP A N 1
ATOM 1217 C CA . ASP A 1 164 ? 39.914 28.111 11.444 1.00 41.16 164 ASP A CA 1
ATOM 1218 C C . ASP A 1 164 ? 38.957 28.988 10.624 1.00 41.16 164 ASP A C 1
ATOM 1220 O O . ASP A 1 164 ? 39.331 29.499 9.568 1.00 41.16 164 ASP A O 1
ATOM 1224 N N . SER A 1 165 ? 37.723 29.194 11.093 1.00 43.56 165 SER A N 1
ATOM 1225 C CA . SER A 1 165 ? 37.010 30.453 10.830 1.00 43.56 165 SER A CA 1
ATOM 1226 C C . SER A 1 165 ? 35.712 30.550 11.615 1.00 43.56 165 SER A C 1
ATOM 1228 O O . SER A 1 165 ? 34.653 30.049 11.224 1.00 43.56 165 SER A O 1
ATOM 1230 N N . GLU A 1 166 ? 35.796 31.297 12.706 1.00 46.78 166 GLU A N 1
ATOM 1231 C CA . GLU A 1 166 ? 34.694 32.089 13.228 1.00 46.78 166 GLU A CA 1
ATOM 1232 C C . GLU A 1 166 ? 34.268 33.148 12.193 1.00 46.78 166 GLU A C 1
ATOM 1234 O O . GLU A 1 166 ? 35.112 33.862 11.660 1.00 46.78 166 GLU A O 1
ATOM 1239 N N . ASN A 1 167 ? 32.963 33.338 11.969 1.00 36.03 167 ASN A N 1
ATOM 1240 C CA . ASN A 1 167 ? 32.382 34.686 11.975 1.00 36.03 167 ASN A CA 1
ATOM 1241 C C . ASN A 1 167 ? 30.848 34.643 12.050 1.00 36.03 167 ASN A C 1
ATOM 1243 O O . ASN A 1 167 ? 30.163 34.005 11.251 1.00 36.03 167 ASN A O 1
ATOM 1247 N N . ALA A 1 168 ? 30.328 35.404 13.006 1.00 40.97 168 ALA A N 1
ATOM 1248 C CA . ALA A 1 168 ? 28.926 35.684 13.242 1.00 40.97 168 ALA A CA 1
ATOM 1249 C C . ALA A 1 168 ? 28.389 36.817 12.344 1.00 40.97 168 ALA A C 1
ATOM 1251 O O . ALA A 1 168 ? 29.106 37.739 11.967 1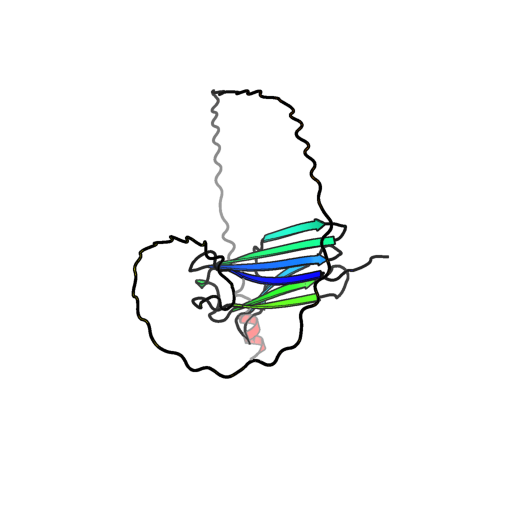.00 40.97 168 ALA A O 1
ATOM 1252 N N . SER A 1 169 ? 27.083 36.804 12.066 1.00 42.56 169 SER A N 1
ATOM 1253 C CA . SER A 1 169 ? 26.217 37.998 11.915 1.00 42.56 169 SER A CA 1
ATOM 1254 C C . SER A 1 169 ? 24.776 37.507 11.707 1.00 42.56 169 SER A C 1
ATOM 1256 O O . SER A 1 169 ? 24.470 36.854 10.719 1.00 42.56 169 SER A O 1
ATOM 1258 N N . VAL A 1 170 ? 23.871 37.591 12.687 1.00 39.09 170 VAL A N 1
ATOM 1259 C CA . VAL A 1 170 ? 23.148 38.804 13.120 1.00 39.09 170 VAL A CA 1
ATOM 1260 C C . VAL A 1 170 ? 22.649 39.620 11.929 1.00 39.09 170 VAL A C 1
ATOM 1262 O O . VAL A 1 170 ? 23.382 40.446 11.403 1.00 39.09 170 VAL A O 1
ATOM 1265 N N . TRP A 1 171 ? 21.366 39.453 11.598 1.00 43.25 171 TRP A N 1
ATOM 1266 C CA . TRP A 1 171 ? 20.527 40.560 11.146 1.00 43.25 171 TRP A CA 1
ATOM 1267 C C . TRP A 1 171 ? 19.207 40.546 11.910 1.00 43.25 171 TRP A C 1
ATOM 1269 O O . TRP A 1 171 ? 18.485 39.553 11.975 1.00 43.25 171 TRP A O 1
ATOM 1279 N N . GLN A 1 172 ? 18.980 41.682 12.554 1.00 34.62 172 GLN A N 1
ATOM 1280 C CA . GLN A 1 172 ? 17.834 42.045 13.362 1.00 34.62 172 GLN A CA 1
ATOM 1281 C C . GLN A 1 172 ? 16.640 42.453 12.483 1.00 34.62 172 GLN A C 1
ATOM 1283 O O . GLN A 1 172 ? 16.803 42.970 11.383 1.00 34.62 172 GLN A O 1
ATOM 1288 N N . SER A 1 173 ? 15.451 42.248 13.048 1.00 44.22 173 SER A N 1
ATOM 1289 C CA . SER A 1 173 ? 14.311 43.174 13.132 1.00 44.22 173 SER A CA 1
ATOM 1290 C C . SER A 1 173 ? 14.061 44.182 11.998 1.00 44.22 173 SER A C 1
ATOM 1292 O O . SER A 1 173 ? 14.793 45.153 11.830 1.00 44.22 173 SER A O 1
ATOM 1294 N N . GLY A 1 174 ? 12.883 44.068 11.374 1.00 38.31 174 GLY A N 1
ATOM 1295 C CA . GLY A 1 174 ? 12.268 45.118 10.560 1.00 38.31 174 GLY A CA 1
ATOM 1296 C C . GLY A 1 174 ? 10.754 45.177 10.768 1.00 38.31 174 GLY A C 1
ATOM 1297 O O . GLY A 1 174 ? 9.996 44.415 10.182 1.00 38.31 174 GLY A O 1
ATOM 1298 N N . THR A 1 175 ? 10.320 46.083 11.638 1.00 45.59 175 THR A N 1
ATOM 1299 C CA . THR A 1 175 ? 8.931 46.502 11.870 1.00 45.59 175 THR A CA 1
ATOM 1300 C C . THR A 1 175 ? 8.394 47.388 10.739 1.00 45.59 175 THR A C 1
ATOM 1302 O O . THR A 1 175 ? 9.110 48.287 10.307 1.00 45.59 175 THR A O 1
ATOM 1305 N N . GLY A 1 176 ? 7.093 47.296 10.424 1.00 37.34 176 GLY A N 1
ATOM 1306 C CA . GLY A 1 176 ? 6.288 48.510 10.195 1.00 37.34 176 GLY A CA 1
ATOM 1307 C C . GLY A 1 176 ? 5.344 48.588 8.981 1.00 37.34 176 GLY A C 1
ATOM 1308 O O . GLY A 1 176 ? 5.777 48.870 7.877 1.00 37.34 176 GLY A O 1
ATOM 1309 N N . ARG A 1 177 ? 4.037 48.572 9.307 1.00 39.56 177 ARG A N 1
ATOM 1310 C CA . ARG A 1 177 ? 2.951 49.500 8.882 1.00 39.56 177 ARG A CA 1
ATOM 1311 C C . ARG A 1 177 ? 2.334 49.475 7.462 1.00 39.56 177 ARG A C 1
ATOM 1313 O O . ARG A 1 177 ? 2.957 49.875 6.492 1.00 39.56 177 ARG A O 1
ATOM 1320 N N . GLY A 1 178 ? 0.994 49.323 7.479 1.00 36.81 178 GLY A N 1
ATOM 1321 C CA . GLY A 1 178 ? -0.006 49.961 6.589 1.00 36.81 178 GLY A CA 1
ATOM 1322 C C . GLY A 1 178 ? -0.357 49.145 5.335 1.00 36.81 178 GLY A C 1
ATOM 1323 O O . GLY A 1 178 ? 0.538 48.591 4.732 1.00 36.81 178 GLY A O 1
ATOM 1324 N N . ILE A 1 179 ? -1.598 49.023 4.838 1.00 46.09 179 ILE A N 1
ATOM 1325 C CA . ILE A 1 179 ? -2.729 49.967 4.812 1.00 46.09 179 ILE A CA 1
ATOM 1326 C C . ILE A 1 179 ? -4.064 49.194 4.649 1.00 46.09 179 ILE A C 1
ATOM 1328 O O . ILE A 1 179 ? -4.116 48.121 4.056 1.00 46.09 179 ILE A O 1
ATOM 1332 N N . ARG A 1 180 ? -5.141 49.771 5.197 1.00 43.62 180 ARG A N 1
ATOM 1333 C CA . ARG A 1 180 ? -6.561 49.383 5.103 1.00 43.62 180 ARG A CA 1
ATOM 1334 C C . ARG A 1 180 ? -7.225 49.984 3.849 1.00 43.62 180 ARG A C 1
ATOM 1336 O O . ARG A 1 180 ? -7.104 51.186 3.652 1.00 43.62 180 ARG A O 1
ATOM 1343 N N . ALA A 1 181 ? -8.047 49.197 3.153 1.00 44.53 181 ALA A N 1
ATOM 1344 C CA . ALA A 1 181 ? -9.303 49.580 2.473 1.00 44.53 181 ALA A CA 1
ATOM 1345 C C . ALA A 1 181 ? -10.054 48.256 2.203 1.00 44.53 181 ALA A C 1
ATOM 1347 O O . ALA A 1 181 ? -9.481 47.357 1.604 1.00 44.53 181 ALA A O 1
ATOM 1348 N N . HIS A 1 182 ? -11.146 47.898 2.883 1.00 41.31 182 HIS A N 1
ATOM 1349 C CA . HIS A 1 182 ? -12.533 48.358 2.731 1.00 41.31 182 HIS A CA 1
ATOM 1350 C C . HIS A 1 182 ? -12.973 48.570 1.280 1.00 41.31 182 HIS A C 1
ATOM 1352 O O . HIS A 1 182 ? -12.789 49.658 0.756 1.00 41.31 182 HIS A O 1
ATOM 1358 N N . GLU A 1 183 ? -13.659 47.576 0.711 1.00 41.25 183 GLU A N 1
ATOM 1359 C CA . GLU A 1 183 ? -14.894 47.829 -0.031 1.00 41.25 183 GLU A CA 1
ATOM 1360 C C . GLU A 1 183 ? -15.806 46.595 -0.015 1.00 41.25 183 GLU A C 1
ATOM 1362 O O . GLU A 1 183 ? -15.487 45.509 -0.490 1.00 41.25 183 GLU A O 1
ATOM 1367 N N . THR A 1 184 ? -16.947 46.803 0.628 1.00 40.62 184 THR A N 1
ATOM 1368 C CA . THR A 1 184 ? -18.196 46.053 0.549 1.00 40.62 184 THR A CA 1
ATOM 1369 C C . THR A 1 184 ? -18.811 46.175 -0.841 1.00 40.62 184 THR A C 1
ATOM 1371 O O . THR A 1 184 ? -18.967 47.293 -1.321 1.00 40.62 184 THR A O 1
ATOM 1374 N N . THR A 1 185 ? -19.309 45.079 -1.413 1.00 41.53 185 THR A N 1
ATOM 1375 C CA . THR A 1 185 ? -20.589 45.091 -2.140 1.00 41.53 185 THR A CA 1
ATOM 1376 C C . THR A 1 185 ? -21.237 43.712 -2.064 1.00 41.53 185 THR A C 1
ATOM 1378 O O . THR A 1 185 ? -20.723 42.710 -2.553 1.00 41.53 185 THR A O 1
ATOM 1381 N N . THR A 1 186 ? -22.372 43.722 -1.382 1.00 43.22 186 THR A N 1
ATOM 1382 C CA . THR A 1 186 ? -23.467 42.761 -1.373 1.00 43.22 186 THR A CA 1
ATOM 1383 C C . THR A 1 186 ? -24.062 42.603 -2.773 1.00 43.22 186 THR A C 1
ATOM 1385 O O . THR A 1 186 ? -24.351 43.614 -3.403 1.00 43.22 186 THR A O 1
ATOM 1388 N N . ASP A 1 187 ? -24.385 41.381 -3.195 1.00 39.78 187 ASP A N 1
ATOM 1389 C CA . ASP A 1 187 ? -25.668 41.171 -3.870 1.00 39.78 187 ASP A CA 1
ATOM 1390 C C . ASP A 1 187 ? -26.260 39.796 -3.548 1.00 39.78 187 ASP A C 1
ATOM 1392 O O . ASP A 1 187 ? -25.572 38.779 -3.457 1.00 39.78 187 ASP A O 1
ATOM 1396 N N . ASN A 1 188 ? -27.562 39.840 -3.299 1.00 39.72 188 ASN A N 1
ATOM 1397 C CA . ASN A 1 188 ? -28.435 38.761 -2.888 1.00 39.72 188 ASN A CA 1
ATOM 1398 C C . ASN A 1 188 ? -29.061 38.114 -4.124 1.00 39.72 188 ASN A C 1
ATOM 1400 O O . ASN A 1 188 ? -29.460 38.810 -5.046 1.00 39.72 188 ASN A O 1
ATOM 1404 N N . GLY A 1 189 ? -29.335 36.813 -4.073 1.00 36.66 189 GLY A N 1
ATOM 1405 C CA . GLY A 1 189 ? -30.301 36.210 -4.997 1.00 36.66 189 GLY A CA 1
ATOM 1406 C C . GLY A 1 189 ? -30.037 34.730 -5.208 1.00 36.66 189 GLY A C 1
ATOM 1407 O O . GLY A 1 189 ? -29.227 34.350 -6.036 1.00 36.66 189 GLY A O 1
ATOM 1408 N N . ALA A 1 190 ? -30.563 33.868 -4.345 1.00 42.62 190 ALA A N 1
ATOM 1409 C CA . ALA A 1 190 ? -31.891 33.263 -4.482 1.00 42.62 190 ALA A CA 1
ATOM 1410 C C . ALA A 1 190 ? -31.822 31.869 -5.128 1.00 42.62 190 ALA A C 1
ATOM 1412 O O . ALA A 1 190 ? -31.465 31.718 -6.285 1.00 42.62 190 ALA A O 1
ATOM 1413 N N . ASN A 1 191 ? -32.238 30.882 -4.326 1.00 37.50 191 ASN A N 1
ATOM 1414 C CA . ASN A 1 191 ? -32.935 29.649 -4.700 1.00 37.50 191 ASN A CA 1
ATOM 1415 C C . ASN A 1 191 ? -32.419 28.852 -5.918 1.00 37.50 191 ASN A C 1
ATOM 1417 O O . ASN A 1 191 ? -32.598 29.240 -7.061 1.00 37.50 191 ASN A O 1
ATOM 1421 N N . VAL A 1 192 ? -32.029 27.596 -5.694 1.00 46.53 192 VAL A N 1
ATOM 1422 C CA . VAL A 1 192 ? -32.974 26.477 -5.856 1.00 46.53 192 VAL A CA 1
ATOM 1423 C C . VAL A 1 192 ? -32.365 25.205 -5.267 1.00 46.53 192 VAL A C 1
ATOM 1425 O O . VAL A 1 192 ? -31.294 24.723 -5.627 1.00 46.53 192 VAL A O 1
ATOM 1428 N N . HIS A 1 193 ? -33.140 24.661 -4.344 1.00 43.81 193 HIS A N 1
ATOM 1429 C CA . HIS A 1 193 ? -33.020 23.379 -3.688 1.00 43.81 193 HIS A CA 1
ATOM 1430 C C . HIS A 1 193 ? -33.192 22.245 -4.722 1.00 43.81 193 HIS A C 1
ATOM 1432 O O . HIS A 1 193 ? -34.313 21.830 -5.018 1.00 43.81 193 HIS A O 1
ATOM 1438 N N . LYS A 1 194 ? -32.102 21.728 -5.306 1.00 42.88 194 LYS A N 1
ATOM 1439 C CA . LYS A 1 194 ? -32.157 20.489 -6.102 1.00 42.88 194 LYS A CA 1
ATOM 1440 C C . LYS A 1 194 ? -32.204 19.283 -5.160 1.00 42.88 194 LYS A C 1
ATOM 1442 O O . LYS A 1 194 ? -31.177 18.753 -4.750 1.00 42.88 194 LYS A O 1
ATOM 1447 N N . ARG A 1 195 ? -33.423 18.851 -4.821 1.00 48.97 195 ARG A N 1
ATOM 1448 C CA . ARG A 1 195 ? -33.680 17.493 -4.317 1.00 48.97 195 ARG A CA 1
ATOM 1449 C C . ARG A 1 195 ? -33.397 16.465 -5.426 1.00 48.97 195 ARG A C 1
ATOM 1451 O O . ARG A 1 195 ? -33.756 16.722 -6.577 1.00 48.97 195 ARG A O 1
ATOM 1458 N N . PRO A 1 196 ? -32.819 15.298 -5.104 1.00 46.25 196 PRO A N 1
ATOM 1459 C CA . PRO A 1 196 ? -32.614 14.225 -6.068 1.00 46.25 196 PRO A CA 1
ATOM 1460 C C . PRO A 1 196 ? -33.938 13.510 -6.393 1.00 46.25 196 PRO A C 1
ATOM 1462 O O . PRO A 1 196 ? -34.622 12.979 -5.520 1.00 46.25 196 PRO A O 1
ATOM 1465 N N . GLN A 1 197 ? -34.289 13.493 -7.678 1.00 53.00 197 GLN A N 1
ATOM 1466 C CA . GLN A 1 197 ? -35.365 12.698 -8.277 1.00 53.00 197 GLN A CA 1
ATOM 1467 C C . GLN A 1 197 ? -34.954 11.214 -8.338 1.00 53.00 197 GLN A C 1
ATOM 1469 O O . GLN A 1 197 ? -34.550 10.727 -9.388 1.00 53.00 197 GLN A O 1
ATOM 1474 N N . ILE A 1 198 ? -35.015 10.492 -7.214 1.00 52.00 198 ILE A N 1
ATOM 1475 C CA . ILE A 1 198 ? -34.774 9.028 -7.180 1.00 52.00 198 ILE A CA 1
ATOM 1476 C C . ILE A 1 198 ? -36.069 8.240 -6.892 1.00 52.00 198 ILE A C 1
ATOM 1478 O O . ILE A 1 198 ? -36.132 7.032 -7.089 1.00 52.00 198 ILE A O 1
ATOM 1482 N N . LEU A 1 199 ? -37.168 8.912 -6.533 1.00 49.41 199 LEU A N 1
ATOM 1483 C CA . LEU A 1 199 ? -38.403 8.233 -6.116 1.00 49.41 199 LEU A CA 1
ATOM 1484 C C . LEU A 1 199 ? -39.374 7.873 -7.261 1.00 49.41 199 LEU A C 1
ATOM 1486 O O . LEU A 1 199 ? -40.400 7.251 -7.010 1.00 49.41 199 LEU A O 1
ATOM 1490 N N . ALA A 1 200 ? -39.061 8.218 -8.515 1.00 49.44 200 ALA A N 1
ATOM 1491 C CA . ALA A 1 200 ? -39.929 7.933 -9.666 1.00 49.44 200 ALA A CA 1
ATOM 1492 C C . ALA A 1 200 ? -39.608 6.609 -10.393 1.00 49.44 200 ALA A C 1
ATOM 1494 O O . ALA A 1 200 ? -40.448 6.117 -11.142 1.00 49.44 200 ALA A O 1
ATOM 1495 N N . LEU A 1 201 ? -38.440 5.990 -10.161 1.00 50.31 201 LEU A N 1
ATOM 1496 C CA . LEU A 1 201 ? -38.079 4.720 -10.817 1.00 50.31 201 LEU A CA 1
ATOM 1497 C C . LEU A 1 201 ? -38.640 3.471 -10.110 1.00 50.31 201 LEU A C 1
ATOM 1499 O O . LEU A 1 201 ? -38.811 2.434 -10.744 1.00 50.31 201 LEU A O 1
ATOM 1503 N N . LEU A 1 202 ? -38.965 3.559 -8.815 1.00 53.03 202 LEU A N 1
ATOM 1504 C CA . LEU A 1 202 ? -39.428 2.408 -8.024 1.00 53.03 202 LEU A CA 1
ATOM 1505 C C . LEU A 1 202 ? -40.889 2.016 -8.297 1.00 53.03 202 LEU A C 1
ATOM 1507 O O . LEU A 1 202 ? -41.241 0.847 -8.161 1.00 53.03 202 LEU A O 1
ATOM 1511 N N . LEU A 1 203 ? -41.734 2.953 -8.739 1.00 53.03 203 LEU A N 1
ATOM 1512 C CA . LEU A 1 203 ? -43.142 2.664 -9.044 1.00 53.03 203 LEU A CA 1
ATOM 1513 C C . LEU A 1 203 ? -43.349 2.049 -10.438 1.00 53.03 203 LEU A C 1
ATOM 1515 O O . LEU A 1 203 ? -44.344 1.363 -10.649 1.00 53.03 203 LEU A O 1
ATOM 1519 N N . ALA A 1 204 ? -42.404 2.218 -11.369 1.00 53.91 204 ALA A N 1
ATOM 1520 C CA . ALA A 1 204 ? -42.484 1.597 -12.694 1.00 53.91 204 ALA A CA 1
ATOM 1521 C C . ALA A 1 204 ? -42.116 0.099 -12.672 1.00 53.91 204 ALA A C 1
ATOM 1523 O O . ALA A 1 204 ? -42.686 -0.684 -13.429 1.00 53.91 204 ALA A O 1
ATOM 1524 N N . PHE A 1 205 ? -41.219 -0.325 -11.773 1.00 54.44 205 PHE A N 1
ATOM 1525 C CA . PHE A 1 205 ? -40.842 -1.739 -11.645 1.00 54.44 205 PHE A CA 1
ATOM 1526 C C . PHE A 1 205 ? -41.937 -2.602 -11.005 1.00 54.44 205 PHE A C 1
ATOM 1528 O O . PHE A 1 205 ? -42.096 -3.758 -11.384 1.00 54.44 205 PHE A O 1
ATOM 1535 N N . PHE A 1 206 ? -42.737 -2.052 -10.086 1.00 54.00 206 PHE A N 1
ATOM 1536 C CA . PHE A 1 206 ? -43.792 -2.826 -9.421 1.00 54.00 206 PHE A CA 1
ATOM 1537 C C . PHE A 1 206 ? -44.963 -3.194 -10.348 1.00 54.00 206 PHE A C 1
ATOM 1539 O O . PHE A 1 206 ? -45.581 -4.240 -10.163 1.00 54.00 206 PHE A O 1
ATOM 1546 N N . VAL A 1 207 ? -45.243 -2.383 -11.374 1.00 57.50 207 VAL A N 1
ATOM 1547 C CA . VAL A 1 207 ? -46.347 -2.643 -12.318 1.00 57.50 207 VAL A CA 1
ATOM 1548 C C . VAL A 1 207 ? -45.969 -3.693 -13.376 1.00 57.50 207 VAL A C 1
ATOM 1550 O O . VAL A 1 207 ? -46.836 -4.427 -13.832 1.00 57.50 207 VAL A O 1
ATOM 1553 N N . MET A 1 208 ? -44.684 -3.839 -13.716 1.00 55.50 208 MET A N 1
ATOM 1554 C CA . MET A 1 208 ? -44.205 -4.827 -14.702 1.00 55.50 208 MET A CA 1
ATOM 1555 C C . MET A 1 208 ? -44.038 -6.255 -14.151 1.00 55.50 208 MET A C 1
ATOM 1557 O O . MET A 1 208 ? -43.894 -7.183 -14.935 1.00 55.50 208 MET A O 1
ATOM 1561 N N . VAL A 1 209 ? -44.042 -6.455 -12.827 1.00 59.16 209 VAL A N 1
ATOM 1562 C CA . VAL A 1 209 ? -43.898 -7.793 -12.204 1.00 59.16 209 VAL A CA 1
ATOM 1563 C C . VAL A 1 209 ? -45.258 -8.425 -11.856 1.00 59.16 209 VAL A C 1
ATOM 1565 O O . VAL A 1 209 ? -45.318 -9.589 -11.477 1.00 59.16 209 VAL A O 1
ATOM 1568 N N . SER A 1 210 ? -46.361 -7.684 -12.006 1.00 58.19 210 SER A N 1
ATOM 1569 C CA . SER A 1 210 ? -47.714 -8.153 -11.653 1.00 58.19 210 SER A CA 1
ATOM 1570 C C . SER A 1 210 ? -48.681 -8.263 -12.842 1.00 58.19 210 SER A C 1
ATOM 1572 O O . SER A 1 210 ? -49.891 -8.281 -12.614 1.00 58.19 210 SER A O 1
ATOM 1574 N N . LEU A 1 211 ? -48.185 -8.340 -14.085 1.00 54.19 211 LEU A N 1
ATOM 1575 C CA . LEU A 1 211 ? -48.998 -8.641 -15.272 1.00 54.19 211 LEU A CA 1
ATOM 1576 C C . LEU A 1 211 ? -48.431 -9.821 -16.066 1.00 54.19 211 LEU A C 1
ATOM 1578 O O . LEU A 1 211 ? -47.213 -9.794 -16.347 1.00 54.19 211 LEU A O 1
#

Mean predicted aligned error: 20.1 Å